Protein AF-I0Z255-F1 (afdb_monomer)

Radius of gyration: 44.89 Å; Cα contacts (8 Å, |Δi|>4): 424; chains: 1; bounding box: 112×58×119 Å

Nearest PDB structures (foldseek):
  3eb5-assembly1_A-2  TM=9.356E-01  e=4.206E-04  Homo sapiens
  6hpr-assembly1_A  TM=9.446E-01  e=7.726E-04  Homo sapiens
  2yho-assembly3_E  TM=9.542E-01  e=1.019E-03  Homo sapiens
  2yho-assembly1_A  TM=9.318E-01  e=1.138E-03  Homo sapiens
  4ic2-assembly1_B  TM=9.164E-01  e=3.437E-03  Homo sapiens

Sequence (300 aa):
MLGQVKEEQQFLRQINSGEWVRDQHVVRQTWRESPWCLEDASHARLPVVQSRLARRLHLELAGVIHPHSHAEDFPGDLFTPAEKSVSQRAIDHLMGWRVLGQRHKEHILPVGATITAIGELAASSADGAACKGAIPLGSGGSVLVLQAPKDGGPFILSYEKLPEIVASL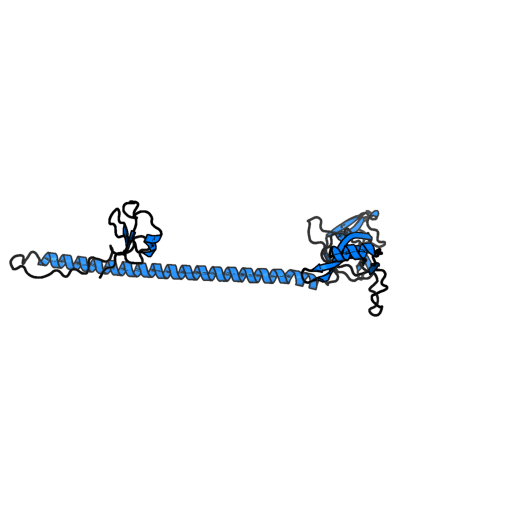NRVSHVCKWVANCFIGAGAILVTVKAVQGACRFLHRRKLRKRLDAEARRRRIMQQQNGAHANGHAAARAGVEVNGEERIREHDLCSVCIDREADTVFQACGHMCVCEHCAINLVRCPLCRARSRTIRVFRI

InterPro domains:
  IPR001841 Zinc finger, RING-type [PS50089] (254-289)
  IPR013083 Zinc finger, RING/FYVE/PHD-type [G3DSA:3.30.40.10] (234-299)
  IPR022170 E3 Ubiquitin ligase MUL1-like [PF12483] (12-124)
  IPR044231 E3 ubiquitin-protein ligase SP1-like [PTHR47568] (6-292)

Structure (mmCIF, N/CA/C/O backbone):
data_AF-I0Z255-F1
#
_entry.id   AF-I0Z255-F1
#
loop_
_atom_site.group_PDB
_atom_site.id
_atom_site.type_symbol
_atom_site.label_atom_id
_atom_site.label_alt_id
_atom_site.label_comp_id
_atom_site.label_asym_id
_atom_site.label_entity_id
_atom_site.label_seq_id
_atom_site.pdbx_PDB_ins_code
_atom_site.Cartn_x
_atom_site.Cartn_y
_atom_site.Cartn_z
_atom_site.occupancy
_atom_site.B_iso_or_equiv
_atom_site.auth_seq_id
_atom_site.auth_comp_id
_atom_site.auth_asym_id
_atom_site.auth_atom_id
_atom_site.pdbx_PDB_model_num
ATOM 1 N N . MET A 1 1 ? 21.539 2.762 -15.288 1.00 71.50 1 MET A N 1
ATOM 2 C CA . MET A 1 1 ? 20.214 2.841 -15.933 1.00 71.50 1 MET A CA 1
ATOM 3 C C . MET A 1 1 ? 19.388 1.659 -15.460 1.00 71.50 1 MET A C 1
ATOM 5 O O . MET A 1 1 ? 19.815 0.518 -15.610 1.00 71.50 1 MET A O 1
ATOM 9 N N . LEU A 1 2 ? 18.243 1.931 -14.840 1.00 83.56 2 LEU A N 1
ATOM 10 C CA . LEU A 1 2 ? 17.311 0.891 -14.425 1.00 83.56 2 LEU A CA 1
ATOM 11 C C . LEU A 1 2 ? 16.291 0.674 -15.540 1.00 83.56 2 LEU A C 1
ATOM 13 O O . LEU A 1 2 ? 15.630 1.622 -15.955 1.00 83.56 2 LEU A O 1
ATOM 17 N N . GLY A 1 3 ? 16.195 -0.560 -16.021 1.00 85.75 3 GLY A N 1
ATOM 18 C CA . GLY A 1 3 ? 15.274 -0.957 -17.072 1.00 85.75 3 GLY A CA 1
ATOM 19 C C . GLY A 1 3 ? 14.552 -2.258 -16.737 1.00 85.75 3 GLY A C 1
ATOM 20 O O . GLY A 1 3 ? 15.097 -3.163 -16.100 1.00 85.75 3 GLY A O 1
ATOM 21 N N . GLN A 1 4 ? 13.315 -2.352 -17.195 1.00 88.06 4 GLN A N 1
ATOM 22 C CA . GLN A 1 4 ? 12.453 -3.512 -17.100 1.00 88.06 4 GLN A CA 1
ATOM 23 C C . GLN A 1 4 ? 11.943 -3.848 -18.493 1.00 88.06 4 GLN A C 1
ATOM 25 O O . GLN A 1 4 ? 11.224 -3.073 -19.117 1.00 88.06 4 GLN A O 1
ATOM 30 N N . VAL A 1 5 ? 12.267 -5.048 -18.948 1.00 86.56 5 VAL A N 1
ATOM 31 C CA . VAL A 1 5 ? 11.785 -5.585 -20.214 1.00 86.56 5 VAL A CA 1
ATOM 32 C C . VAL A 1 5 ? 10.668 -6.579 -19.929 1.00 86.56 5 VAL A C 1
ATOM 34 O O . VAL A 1 5 ? 10.832 -7.503 -19.123 1.00 86.56 5 VAL A O 1
ATOM 37 N N . LYS A 1 6 ? 9.528 -6.392 -20.588 1.00 89.44 6 LYS A N 1
ATOM 38 C CA . LYS A 1 6 ? 8.329 -7.211 -20.442 1.00 89.44 6 LYS A CA 1
ATOM 39 C C . LYS A 1 6 ? 7.884 -7.717 -21.811 1.00 89.44 6 LYS A C 1
ATOM 41 O O . LYS A 1 6 ? 7.561 -6.926 -22.690 1.00 89.44 6 LYS A O 1
ATOM 46 N N . GLU A 1 7 ? 7.854 -9.031 -21.979 1.00 89.00 7 GLU A N 1
ATOM 47 C CA . GLU A 1 7 ? 7.322 -9.696 -23.169 1.00 89.00 7 GLU A CA 1
ATOM 48 C C . GLU A 1 7 ? 5.940 -10.264 -22.826 1.00 89.00 7 GLU A C 1
ATOM 50 O O . GLU A 1 7 ? 5.781 -11.105 -21.933 1.00 89.00 7 GLU A O 1
ATOM 55 N N . GLU A 1 8 ? 4.921 -9.776 -23.522 1.00 91.81 8 GLU A N 1
ATOM 56 C CA . GLU A 1 8 ? 3.518 -10.121 -23.325 1.00 91.81 8 GLU A CA 1
ATOM 57 C C . GLU A 1 8 ? 2.994 -10.834 -24.571 1.00 91.81 8 GLU A C 1
ATOM 59 O O . GLU A 1 8 ? 3.093 -10.327 -25.683 1.00 91.81 8 GLU A O 1
ATOM 64 N N . GLN A 1 9 ? 2.392 -12.005 -24.408 1.00 91.25 9 GLN A N 1
ATOM 65 C CA . GLN A 1 9 ? 1.667 -12.656 -25.489 1.00 91.25 9 GLN A CA 1
ATOM 66 C C . GLN A 1 9 ? 0.233 -12.146 -25.494 1.00 91.25 9 GLN A C 1
ATOM 68 O O . GLN A 1 9 ? -0.482 -12.260 -24.497 1.00 91.25 9 GLN A O 1
ATOM 73 N N . GLN A 1 10 ? -0.188 -11.594 -26.629 1.00 92.00 10 GLN A N 1
ATOM 74 C CA . GLN A 1 10 ? -1.552 -11.121 -26.824 1.00 92.00 10 GLN A CA 1
ATOM 75 C C . GLN A 1 10 ? -2.365 -12.177 -27.560 1.00 92.00 10 GLN A C 1
ATOM 77 O O . GLN A 1 10 ? -1.914 -12.751 -28.557 1.00 92.00 10 GLN A O 1
ATOM 82 N N . PHE A 1 11 ? -3.580 -12.426 -27.090 1.00 91.75 11 PHE A N 1
ATOM 83 C CA . PHE A 1 11 ? -4.497 -13.373 -27.708 1.00 91.75 11 PHE A CA 1
ATOM 84 C C . PHE A 1 11 ? -5.939 -12.870 -27.623 1.00 91.75 11 PHE A C 1
ATOM 86 O O . PHE A 1 11 ? -6.276 -12.004 -26.822 1.00 91.75 11 PHE A O 1
ATOM 93 N N . LEU A 1 12 ? -6.796 -13.381 -28.497 1.00 91.88 12 LEU A N 1
ATOM 94 C CA . LEU A 1 12 ? -8.238 -13.239 -28.379 1.00 91.88 12 LEU A CA 1
ATOM 95 C C . LEU A 1 12 ? -8.790 -14.500 -27.735 1.00 91.88 12 LEU A C 1
ATOM 97 O O . LEU A 1 12 ? -8.394 -15.606 -28.103 1.00 91.88 12 LEU A O 1
ATOM 101 N N . ARG A 1 13 ? -9.723 -14.325 -26.814 1.00 92.69 13 ARG A N 1
ATOM 102 C CA . ARG A 1 13 ? -10.482 -15.399 -26.191 1.00 92.69 13 ARG A CA 1
ATOM 103 C C . ARG A 1 13 ? -11.954 -15.181 -26.486 1.00 92.69 13 ARG A C 1
ATOM 105 O O . ARG A 1 13 ? -12.459 -14.074 -26.306 1.00 92.69 13 ARG A O 1
ATOM 112 N N . GLN A 1 14 ? -12.642 -16.233 -26.896 1.00 91.00 14 GLN A N 1
ATOM 113 C CA . GLN A 1 14 ? -14.084 -16.194 -27.040 1.00 91.00 14 GLN A CA 1
ATOM 114 C C . GLN A 1 14 ? -14.743 -16.380 -25.669 1.00 91.00 14 GLN A C 1
ATOM 116 O O . GLN A 1 14 ? -14.452 -17.337 -24.946 1.00 91.00 14 GLN A O 1
ATOM 121 N N . ILE A 1 15 ? -15.594 -15.435 -25.279 1.00 90.88 15 ILE A N 1
ATOM 122 C CA . ILE A 1 15 ? -16.413 -15.556 -24.070 1.00 90.88 15 ILE A CA 1
ATOM 123 C C . ILE A 1 15 ? -17.703 -16.323 -24.383 1.00 90.88 15 ILE A C 1
ATOM 125 O O . ILE A 1 15 ? -18.065 -16.500 -25.542 1.00 90.88 15 ILE A O 1
ATOM 129 N N . ASN A 1 16 ? -18.418 -16.781 -23.351 1.00 86.69 16 ASN A N 1
ATOM 130 C CA . ASN A 1 16 ? -19.619 -17.616 -23.510 1.00 86.69 16 ASN A CA 1
ATOM 131 C C . ASN A 1 16 ? -20.731 -16.961 -24.357 1.00 86.69 16 ASN A C 1
ATOM 133 O O . ASN A 1 16 ? -21.588 -17.666 -24.878 1.00 86.69 16 ASN A O 1
ATOM 137 N N . SER A 1 17 ? -20.723 -15.630 -24.505 1.00 86.88 17 SER A N 1
ATOM 138 C CA . SER A 1 17 ? -21.631 -14.886 -25.390 1.00 86.88 17 SER A CA 1
ATOM 139 C C . SER A 1 17 ? -21.254 -14.963 -26.878 1.00 86.88 17 SER A C 1
ATOM 141 O O . SER A 1 17 ? -21.966 -14.414 -27.712 1.00 86.88 17 SER A O 1
ATOM 143 N N . GLY A 1 18 ? -20.139 -15.612 -27.225 1.00 83.50 18 GLY A N 1
ATOM 144 C CA . GLY A 1 18 ? -19.609 -15.699 -28.586 1.00 83.50 18 GLY A CA 1
ATOM 145 C C . GLY A 1 18 ? -18.734 -14.512 -29.005 1.00 83.50 18 GLY A C 1
ATOM 146 O O . GLY A 1 18 ? -18.126 -14.568 -30.075 1.00 83.50 18 GLY A O 1
ATOM 147 N N . GLU A 1 19 ? -18.629 -13.470 -28.177 1.00 91.12 19 GLU A N 1
ATOM 148 C CA . GLU A 1 19 ? -17.787 -12.297 -28.424 1.00 91.12 19 GLU A CA 1
ATOM 149 C C . GLU A 1 19 ? -16.296 -12.618 -28.227 1.00 91.12 19 GLU A C 1
ATOM 151 O O . GLU A 1 19 ? -15.919 -13.407 -27.358 1.00 91.12 19 GLU A O 1
ATOM 156 N N . TRP A 1 20 ? -15.434 -11.997 -29.034 1.00 89.25 20 TRP A N 1
ATOM 157 C CA . TRP A 1 20 ? -13.983 -12.141 -28.933 1.00 89.25 20 TRP A CA 1
ATOM 158 C C . TRP A 1 20 ? -13.394 -11.004 -28.103 1.00 89.25 20 TRP A C 1
ATOM 160 O O . TRP A 1 20 ? -13.366 -9.856 -28.540 1.00 89.25 20 TRP A O 1
ATOM 170 N N . VAL A 1 21 ? -12.864 -11.337 -26.931 1.00 93.00 21 VAL A N 1
ATOM 171 C CA . VAL A 1 21 ? -12.236 -10.377 -26.021 1.00 93.00 21 VAL A CA 1
ATOM 172 C C . VAL A 1 21 ? -10.721 -10.478 -26.144 1.00 93.00 21 VAL A C 1
ATOM 174 O O . VAL A 1 21 ? -10.159 -11.574 -26.184 1.00 93.00 21 VAL A O 1
ATOM 177 N N . ARG A 1 22 ? -10.044 -9.327 -26.217 1.00 91.12 22 ARG A N 1
ATOM 178 C CA . ARG A 1 22 ? -8.580 -9.270 -26.191 1.00 91.12 22 ARG A CA 1
ATOM 179 C C . ARG A 1 22 ? -8.084 -9.482 -24.771 1.00 91.12 22 ARG A C 1
ATOM 181 O O . ARG A 1 22 ? -8.501 -8.784 -23.855 1.00 91.12 22 ARG A O 1
ATOM 188 N N . ASP A 1 23 ? -7.148 -10.403 -24.635 1.00 89.75 23 ASP A N 1
ATOM 189 C CA . ASP A 1 23 ? -6.503 -10.740 -23.380 1.00 89.75 23 ASP A CA 1
ATOM 190 C C . ASP A 1 23 ? -4.981 -10.810 -23.585 1.00 89.75 23 ASP A C 1
ATOM 192 O O . ASP A 1 23 ? -4.470 -10.840 -24.715 1.00 89.75 23 ASP A O 1
ATOM 196 N N . GLN A 1 24 ? -4.238 -10.747 -22.487 1.00 90.50 24 GLN A N 1
ATOM 197 C CA . GLN A 1 24 ? -2.784 -10.692 -22.503 1.00 90.50 24 GLN A CA 1
ATOM 198 C C . GLN A 1 24 ? -2.194 -11.473 -21.337 1.00 90.50 24 GLN A C 1
ATOM 200 O O . GLN A 1 24 ? -2.654 -11.388 -20.201 1.00 90.50 24 GLN A O 1
ATOM 205 N N . HIS A 1 25 ? -1.118 -12.195 -21.619 1.00 91.00 25 HIS A N 1
ATOM 206 C CA . HIS A 1 25 ? -0.381 -12.950 -20.619 1.00 91.00 25 HIS A CA 1
ATOM 207 C C . HIS A 1 25 ? 1.098 -12.574 -20.663 1.00 91.00 25 HIS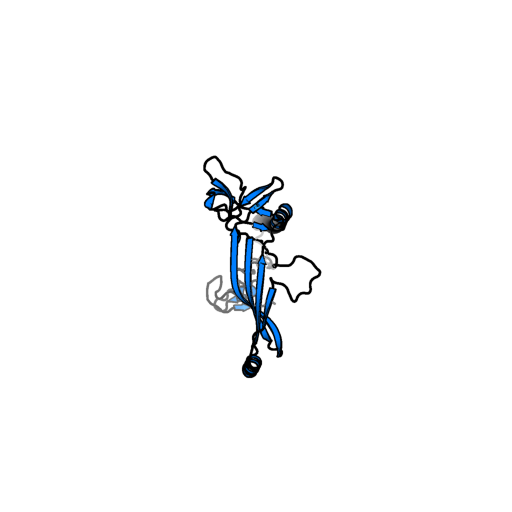 A C 1
ATOM 209 O O . HIS A 1 25 ? 1.704 -12.518 -21.732 1.00 91.00 25 HIS A O 1
ATOM 215 N N . VAL A 1 26 ? 1.695 -12.325 -19.497 1.00 89.31 26 VAL A N 1
ATOM 216 C CA . VAL A 1 26 ? 3.124 -12.006 -19.394 1.00 89.31 26 VAL A CA 1
ATOM 217 C C . VAL A 1 26 ? 3.917 -13.295 -19.568 1.00 89.31 26 VAL A C 1
ATOM 219 O O . VAL A 1 26 ? 3.875 -14.170 -18.709 1.00 89.31 26 VAL A O 1
ATOM 222 N N . VAL A 1 27 ? 4.626 -13.426 -20.687 1.00 89.06 27 VAL A N 1
ATOM 223 C CA . VAL A 1 27 ? 5.438 -14.616 -20.987 1.00 89.06 27 VAL A CA 1
ATOM 224 C C . VAL A 1 27 ? 6.786 -14.522 -20.296 1.00 89.06 27 VAL A C 1
ATOM 226 O O . VAL A 1 27 ? 7.268 -15.497 -19.723 1.00 89.06 27 VAL A O 1
ATOM 229 N N . ARG A 1 28 ? 7.393 -13.335 -20.330 1.00 89.12 28 ARG A N 1
ATOM 230 C CA . ARG A 1 28 ? 8.720 -13.111 -19.772 1.00 89.12 28 ARG A CA 1
ATOM 231 C C . ARG A 1 28 ? 8.822 -11.716 -19.188 1.00 89.12 28 ARG A C 1
ATOM 233 O O . ARG A 1 28 ? 8.363 -10.737 -19.770 1.00 89.12 28 ARG A O 1
ATOM 240 N N . GLN A 1 29 ? 9.478 -11.625 -18.042 1.00 88.88 29 GLN A N 1
ATOM 241 C CA . GLN A 1 29 ? 9.824 -10.357 -17.426 1.00 88.88 29 GLN A CA 1
ATOM 242 C C . GLN A 1 29 ? 11.282 -10.414 -16.989 1.00 88.88 29 GLN A C 1
ATOM 244 O O . GLN A 1 29 ? 11.682 -11.315 -16.253 1.00 88.88 29 GLN A O 1
ATOM 249 N N . THR A 1 30 ? 12.084 -9.465 -17.460 1.00 87.75 30 THR A N 1
ATOM 250 C CA . THR A 1 30 ? 13.503 -9.365 -17.112 1.00 87.75 30 THR A CA 1
ATOM 251 C C . THR A 1 30 ? 13.844 -7.957 -16.661 1.00 87.75 30 THR A C 1
ATOM 253 O O . THR A 1 30 ? 13.237 -6.980 -17.092 1.00 87.75 30 THR A O 1
ATOM 256 N N . TRP A 1 31 ? 14.819 -7.866 -15.766 1.00 86.12 31 TRP A N 1
ATOM 257 C CA . TRP A 1 31 ? 15.309 -6.606 -15.229 1.00 86.12 31 TRP A CA 1
ATOM 258 C C . TRP A 1 31 ? 16.757 -6.422 -15.648 1.00 86.12 31 TRP A C 1
ATOM 260 O O . TRP A 1 31 ? 17.552 -7.361 -15.577 1.00 86.12 31 TRP A O 1
ATOM 270 N N . ARG A 1 32 ? 17.094 -5.208 -16.072 1.00 85.69 32 ARG A N 1
ATOM 271 C CA . ARG A 1 32 ? 18.465 -4.788 -16.339 1.00 85.69 32 ARG A CA 1
ATOM 272 C C . ARG A 1 32 ? 18.766 -3.608 -15.436 1.00 85.69 32 ARG A C 1
ATOM 274 O O . ARG A 1 32 ? 18.160 -2.549 -15.554 1.00 85.69 32 ARG A O 1
ATOM 281 N N . GLU A 1 33 ? 19.697 -3.807 -14.521 1.00 84.06 33 GLU A N 1
ATOM 282 C CA . GLU A 1 33 ? 20.196 -2.749 -13.655 1.00 84.06 33 GLU A CA 1
ATOM 283 C C . GLU A 1 33 ? 21.642 -2.484 -14.059 1.00 84.06 33 GLU A C 1
ATOM 285 O O . GLU A 1 33 ? 22.529 -3.289 -13.785 1.00 84.06 33 GLU A O 1
ATOM 290 N N . SER A 1 34 ? 21.872 -1.381 -14.768 1.00 84.56 34 SER A N 1
ATOM 291 C CA . SER A 1 34 ? 23.219 -0.841 -14.928 1.00 84.56 34 SER A CA 1
ATOM 292 C C . SER A 1 34 ? 23.458 0.246 -13.886 1.00 84.56 34 SER A C 1
ATOM 294 O O . SER A 1 34 ? 22.496 0.918 -13.495 1.00 84.56 34 SER A O 1
ATOM 296 N N . PRO A 1 35 ? 24.707 0.462 -13.447 1.00 86.88 35 PRO A N 1
ATOM 297 C CA . PRO A 1 35 ? 25.013 1.470 -12.443 1.00 86.88 35 PRO A CA 1
ATOM 298 C C . PRO A 1 35 ? 24.459 2.851 -12.801 1.00 86.88 35 PRO A C 1
ATOM 300 O O . PRO A 1 35 ? 24.436 3.252 -13.969 1.00 86.88 35 PRO A O 1
ATOM 303 N N . TRP A 1 36 ? 23.952 3.558 -11.798 1.00 88.50 36 TRP A N 1
ATOM 304 C CA . TRP A 1 36 ? 23.429 4.912 -11.930 1.00 88.50 36 TRP A CA 1
ATOM 305 C C . TRP A 1 36 ? 23.492 5.643 -10.590 1.00 88.50 36 TRP A C 1
ATOM 307 O O . TRP A 1 36 ? 23.657 5.029 -9.535 1.00 88.50 36 TRP A O 1
ATOM 317 N N . CYS A 1 37 ? 23.381 6.965 -10.659 1.00 90.44 37 CYS A N 1
ATOM 318 C CA . CYS A 1 37 ? 23.497 7.848 -9.514 1.00 90.44 37 CYS A CA 1
ATOM 319 C C . CYS A 1 37 ? 22.401 8.897 -9.516 1.00 90.44 37 CYS A C 1
ATOM 321 O O . CYS A 1 37 ? 21.962 9.343 -10.575 1.00 90.44 37 CYS A O 1
ATOM 323 N N . LEU A 1 38 ? 22.019 9.308 -8.314 1.00 91.25 38 LEU A N 1
ATOM 324 C CA . LEU A 1 38 ? 21.310 10.554 -8.085 1.00 91.25 38 LEU A CA 1
ATOM 325 C C . LEU A 1 38 ? 22.332 11.681 -8.057 1.00 91.25 38 LEU A C 1
ATOM 327 O O . LEU A 1 38 ? 23.405 11.522 -7.479 1.00 91.25 38 LEU A O 1
ATOM 331 N N . GLU A 1 39 ? 21.998 12.795 -8.686 1.00 91.38 39 GLU A N 1
ATOM 332 C CA . GLU A 1 39 ? 22.791 14.016 -8.637 1.00 91.38 39 GLU A CA 1
ATOM 333 C C . GLU A 1 39 ? 21.934 15.097 -7.982 1.00 91.38 39 GLU A C 1
ATOM 335 O O . GLU A 1 39 ? 20.768 15.270 -8.347 1.00 91.38 39 GLU A O 1
ATOM 340 N N . ASP A 1 40 ? 22.481 15.768 -6.973 1.00 87.56 40 ASP A N 1
ATOM 341 C CA . ASP A 1 40 ? 21.816 16.899 -6.333 1.00 87.56 40 ASP A CA 1
ATOM 342 C C . ASP A 1 40 ? 22.224 18.238 -6.976 1.00 87.56 40 ASP A C 1
ATOM 344 O O . ASP A 1 40 ? 23.047 18.299 -7.890 1.00 87.56 40 ASP A O 1
ATOM 348 N N . ALA A 1 41 ? 21.660 19.343 -6.483 1.00 86.31 41 ALA A N 1
ATOM 349 C CA . ALA A 1 41 ? 21.986 20.684 -6.976 1.00 86.31 41 ALA A CA 1
ATOM 350 C C . ALA A 1 41 ? 23.447 21.109 -6.712 1.00 86.31 41 ALA A C 1
ATOM 352 O O . ALA A 1 41 ? 23.906 22.086 -7.299 1.00 86.31 41 ALA A O 1
ATOM 353 N N . SER A 1 42 ? 24.174 20.404 -5.838 1.00 86.56 42 SER A N 1
ATOM 354 C CA . SER A 1 42 ? 25.598 20.634 -5.564 1.00 86.56 42 SER A CA 1
ATOM 355 C C . SER A 1 42 ? 26.524 19.814 -6.470 1.00 86.56 42 SER A C 1
ATOM 357 O O . SER A 1 42 ? 27.741 19.852 -6.292 1.00 86.56 42 SER A O 1
ATOM 359 N N . HIS A 1 43 ? 25.960 19.090 -7.448 1.00 85.38 43 HIS A N 1
ATOM 360 C CA . HIS A 1 43 ? 26.643 18.102 -8.288 1.00 85.38 43 HIS A CA 1
ATOM 361 C C . HIS A 1 43 ? 27.219 16.911 -7.508 1.00 85.38 43 HIS A C 1
ATOM 363 O O . HIS A 1 43 ? 28.034 16.147 -8.037 1.00 85.38 43 HIS A O 1
ATOM 369 N N . ALA A 1 44 ? 26.791 16.709 -6.259 1.00 86.38 44 ALA A N 1
ATOM 370 C CA . ALA A 1 44 ? 27.169 15.536 -5.495 1.00 86.38 44 ALA A CA 1
ATOM 371 C C . ALA A 1 44 ? 26.431 14.319 -6.055 1.00 86.38 44 ALA A C 1
ATOM 373 O O . ALA A 1 44 ? 25.212 14.334 -6.241 1.00 86.38 44 ALA A O 1
ATOM 374 N N . ARG A 1 45 ? 27.183 13.249 -6.333 1.00 89.56 45 ARG A N 1
ATOM 375 C CA . ARG A 1 45 ? 26.635 12.017 -6.903 1.00 89.56 45 ARG A CA 1
ATOM 376 C C . ARG A 1 45 ? 26.508 10.936 -5.848 1.00 89.56 45 ARG A C 1
ATOM 378 O O . ARG A 1 45 ? 27.492 10.552 -5.217 1.00 89.56 45 ARG A O 1
ATOM 385 N N . LEU A 1 46 ? 25.299 10.411 -5.710 1.00 91.12 46 LEU A N 1
ATOM 386 C CA . LEU A 1 46 ? 24.967 9.326 -4.801 1.00 91.12 46 LEU A CA 1
ATOM 387 C C . LEU A 1 46 ? 24.563 8.084 -5.611 1.00 91.12 46 LEU A C 1
ATOM 389 O O . LEU A 1 46 ? 23.457 8.046 -6.160 1.00 91.12 46 LEU A O 1
ATOM 393 N N . PRO A 1 47 ? 25.443 7.073 -5.722 1.00 91.19 47 PRO A N 1
ATOM 394 C CA . PRO A 1 47 ? 25.108 5.792 -6.328 1.00 91.19 47 PRO A CA 1
ATOM 395 C C . PRO A 1 47 ? 23.954 5.117 -5.611 1.00 91.19 47 PRO A C 1
ATOM 397 O O . PRO A 1 47 ? 23.930 5.051 -4.382 1.00 91.19 47 PRO A O 1
ATOM 400 N N . VAL A 1 48 ? 23.021 4.589 -6.397 1.00 90.62 48 VAL A N 1
ATOM 401 C CA . VAL A 1 48 ? 21.893 3.808 -5.895 1.00 90.62 48 VAL A CA 1
ATOM 402 C C . VAL A 1 48 ? 22.121 2.351 -6.262 1.00 90.62 48 VAL A C 1
ATOM 404 O O . VAL A 1 48 ? 22.348 2.017 -7.425 1.00 90.62 48 VAL A O 1
ATOM 407 N N . VAL A 1 49 ? 22.085 1.483 -5.257 1.00 89.06 49 VAL A N 1
ATOM 408 C CA . VAL A 1 49 ? 22.349 0.049 -5.397 1.00 89.06 49 VAL A CA 1
ATOM 409 C C . VAL A 1 49 ? 21.089 -0.723 -5.021 1.00 89.06 49 VAL A C 1
ATOM 411 O O . VAL A 1 49 ? 20.315 -0.293 -4.167 1.00 89.06 49 VAL A O 1
ATOM 414 N N . GLN A 1 50 ? 20.880 -1.882 -5.653 1.00 85.56 50 GLN A N 1
ATOM 415 C CA . GLN A 1 50 ? 19.703 -2.733 -5.429 1.00 85.56 50 GLN A CA 1
ATOM 416 C C . GLN A 1 50 ? 18.383 -2.004 -5.719 1.00 85.56 50 GLN A C 1
ATOM 418 O O . GLN A 1 50 ? 17.366 -2.241 -5.066 1.00 85.56 50 GLN A O 1
ATOM 423 N N . SER A 1 51 ? 18.379 -1.157 -6.745 1.00 86.31 51 SER A N 1
ATOM 424 C CA . SER A 1 51 ? 17.248 -0.317 -7.157 1.00 86.31 51 SER A CA 1
ATOM 425 C C . SER A 1 51 ? 15.982 -1.136 -7.415 1.00 86.31 51 SER A C 1
ATOM 427 O O . SER A 1 51 ? 14.875 -0.672 -7.163 1.00 86.31 51 SER A O 1
ATOM 429 N N . ARG A 1 52 ? 16.140 -2.397 -7.840 1.00 84.38 52 ARG A N 1
ATOM 430 C CA . ARG A 1 52 ? 15.045 -3.369 -8.012 1.00 84.38 52 ARG A CA 1
ATOM 431 C C . ARG A 1 52 ? 14.218 -3.639 -6.749 1.00 84.38 52 ARG A C 1
ATOM 433 O O . ARG A 1 52 ? 13.090 -4.105 -6.853 1.00 84.38 52 ARG A O 1
ATOM 440 N N . LEU A 1 53 ? 14.794 -3.433 -5.563 1.00 85.06 53 LEU A N 1
ATOM 441 C CA . LEU A 1 53 ? 14.114 -3.657 -4.284 1.00 85.06 53 LEU A CA 1
ATOM 442 C C . LEU A 1 53 ? 13.230 -2.468 -3.894 1.00 85.06 53 LEU A C 1
ATOM 444 O O . LEU A 1 53 ? 12.475 -2.557 -2.923 1.00 85.06 53 LEU A O 1
ATOM 448 N N . ALA A 1 54 ? 13.331 -1.355 -4.624 1.00 85.62 54 ALA A N 1
ATOM 449 C CA . ALA A 1 54 ? 12.569 -0.161 -4.338 1.00 85.62 54 ALA A CA 1
ATOM 450 C C . ALA A 1 54 ? 11.079 -0.393 -4.578 1.00 85.62 54 ALA A C 1
ATOM 452 O O . ALA A 1 54 ? 10.642 -0.924 -5.599 1.00 85.62 54 ALA A O 1
ATOM 453 N N . ARG A 1 55 ? 10.276 0.065 -3.627 1.00 77.31 55 ARG A N 1
ATOM 454 C CA . ARG A 1 55 ? 8.823 0.110 -3.724 1.00 77.31 55 ARG A CA 1
ATOM 455 C C . ARG A 1 55 ? 8.417 1.417 -4.411 1.00 77.31 55 ARG A C 1
ATOM 457 O O . ARG A 1 55 ? 9.026 2.453 -4.161 1.00 77.31 55 ARG A O 1
ATOM 464 N N . ARG A 1 56 ? 7.342 1.360 -5.209 1.00 75.56 56 ARG A N 1
ATOM 465 C CA . ARG A 1 56 ? 6.696 2.493 -5.915 1.00 75.56 56 ARG A CA 1
ATOM 466 C C . ARG A 1 56 ? 7.443 3.107 -7.104 1.00 75.56 56 ARG A C 1
ATOM 468 O O . ARG A 1 56 ? 6.976 4.115 -7.630 1.00 75.56 56 ARG A O 1
ATOM 475 N N . LEU A 1 57 ? 8.519 2.489 -7.587 1.00 78.56 57 LEU A N 1
ATOM 476 C CA . LEU A 1 57 ? 9.140 2.971 -8.815 1.00 78.56 57 LEU A CA 1
ATOM 477 C C . LEU A 1 57 ? 8.382 2.447 -10.033 1.00 78.56 57 LEU A C 1
ATOM 479 O O . LEU A 1 57 ? 8.492 1.274 -10.389 1.00 78.56 57 LEU A O 1
ATOM 483 N N . HIS A 1 58 ? 7.614 3.326 -10.666 1.00 77.50 58 HIS A N 1
ATOM 484 C CA . HIS A 1 58 ? 6.997 3.064 -11.960 1.00 77.50 58 HIS A CA 1
ATOM 485 C C . HIS A 1 58 ? 7.938 3.551 -13.055 1.00 77.50 58 HIS A C 1
ATOM 487 O O . HIS A 1 58 ? 8.083 4.749 -13.243 1.00 77.50 58 HIS A O 1
ATOM 493 N N . LEU A 1 59 ? 8.608 2.626 -13.742 1.00 79.94 59 LEU A N 1
ATOM 494 C CA . LEU A 1 59 ? 9.479 2.967 -14.864 1.00 79.94 59 LEU A CA 1
ATOM 495 C C . LEU A 1 59 ? 8.640 3.461 -16.048 1.00 79.94 59 LEU A C 1
ATOM 497 O O . LEU A 1 59 ? 7.574 2.909 -16.328 1.00 79.94 59 LEU A O 1
ATOM 501 N N . GLU A 1 60 ? 9.127 4.483 -16.742 1.00 76.44 60 GLU A N 1
ATOM 502 C CA . GLU A 1 60 ? 8.473 5.029 -17.931 1.00 76.44 60 GLU A CA 1
ATOM 503 C C . GLU A 1 60 ? 8.772 4.158 -19.149 1.00 76.44 60 GLU A C 1
ATOM 505 O O . GLU A 1 60 ? 9.817 3.524 -19.221 1.00 76.44 60 GLU A O 1
ATOM 510 N N . LEU A 1 61 ? 7.873 4.108 -20.127 1.00 74.12 61 LEU A N 1
ATOM 511 C CA . LEU A 1 61 ? 8.121 3.369 -21.364 1.00 74.12 61 LEU A CA 1
ATOM 512 C C . LEU A 1 61 ? 9.258 4.043 -22.161 1.00 74.12 61 LEU A C 1
ATOM 514 O O . LEU A 1 61 ? 9.263 5.262 -22.344 1.00 74.12 61 LEU A O 1
ATOM 518 N N . ALA A 1 62 ? 10.230 3.264 -22.634 1.00 70.88 62 ALA A N 1
ATOM 519 C CA . ALA A 1 62 ? 11.377 3.780 -23.372 1.00 70.88 62 ALA A CA 1
ATOM 520 C C . ALA A 1 62 ? 10.932 4.493 -24.661 1.00 70.88 62 ALA A C 1
ATOM 522 O O . ALA A 1 62 ? 10.199 3.935 -25.474 1.00 70.88 62 ALA A O 1
ATOM 523 N N . GLY A 1 63 ? 11.395 5.733 -24.859 1.00 60.31 63 GLY A N 1
ATOM 524 C CA . GLY A 1 63 ? 11.111 6.514 -26.069 1.00 60.31 63 GLY A CA 1
ATOM 525 C C . GLY A 1 63 ? 9.901 7.454 -26.000 1.00 60.31 63 GLY A C 1
ATOM 526 O O . GLY A 1 63 ? 9.605 8.095 -27.004 1.00 60.31 63 GLY A O 1
ATOM 527 N N . VAL A 1 64 ? 9.239 7.616 -24.845 1.00 55.06 64 VAL A N 1
ATOM 528 C CA . VAL A 1 64 ? 8.222 8.670 -24.626 1.00 55.06 64 VAL A CA 1
ATOM 529 C C . VAL A 1 64 ? 8.914 10.021 -24.394 1.00 55.06 64 VAL A C 1
ATOM 531 O O . VAL A 1 64 ? 8.840 10.631 -23.334 1.00 55.06 64 VAL A O 1
ATOM 534 N N . ILE A 1 65 ? 9.650 10.489 -25.396 1.00 50.94 65 ILE A N 1
ATOM 535 C CA . ILE A 1 65 ? 10.153 11.858 -25.465 1.00 50.94 65 ILE A CA 1
ATOM 536 C C . ILE A 1 65 ? 9.467 12.435 -26.702 1.00 50.94 65 ILE A C 1
ATOM 538 O O . ILE A 1 65 ? 9.793 12.036 -27.810 1.00 50.94 65 ILE A O 1
ATOM 542 N N . HIS A 1 66 ? 8.491 13.322 -26.485 1.00 42.09 66 HIS A N 1
ATOM 543 C CA . HIS A 1 66 ? 7.660 14.069 -27.451 1.00 42.09 66 HIS A CA 1
ATOM 544 C C . HIS A 1 66 ? 6.183 13.621 -27.586 1.00 42.09 66 HIS A C 1
ATOM 546 O O . HIS A 1 66 ? 5.894 12.531 -28.068 1.00 42.09 66 HIS A O 1
ATOM 552 N N . PRO A 1 67 ? 5.214 14.501 -27.248 1.00 43.84 67 PRO A N 1
ATOM 553 C CA . PRO A 1 67 ? 3.773 14.221 -27.310 1.00 43.84 67 PRO A CA 1
ATOM 554 C C . PRO A 1 67 ? 3.145 14.278 -28.725 1.00 43.84 67 PRO A C 1
ATOM 556 O O . PRO A 1 67 ? 1.929 14.416 -28.839 1.00 43.84 67 PRO A O 1
ATOM 559 N N . HIS A 1 68 ? 3.932 14.183 -29.808 1.00 45.16 68 HIS A N 1
ATOM 560 C CA . HIS A 1 68 ? 3.436 14.359 -31.188 1.00 45.16 68 HIS A CA 1
ATOM 561 C C . HIS A 1 68 ? 3.851 13.281 -32.208 1.00 45.16 68 HIS A C 1
ATOM 563 O O . HIS A 1 68 ? 3.605 13.464 -33.397 1.00 45.16 68 HIS A O 1
ATOM 569 N N . SER A 1 69 ? 4.426 12.147 -31.800 1.00 44.25 69 SER A N 1
ATOM 570 C CA . SER A 1 69 ? 4.656 11.015 -32.712 1.00 44.25 69 SER A CA 1
ATOM 571 C C . SER A 1 69 ? 3.545 9.963 -32.603 1.00 44.25 69 SER A C 1
ATOM 573 O O . SER A 1 69 ? 3.043 9.655 -31.523 1.00 44.25 69 SER A O 1
ATOM 575 N N . HIS A 1 70 ? 3.117 9.443 -33.753 1.00 47.72 70 HIS A N 1
ATOM 576 C CA . HIS A 1 70 ? 2.064 8.437 -33.872 1.00 47.72 70 HIS A CA 1
ATOM 577 C C . HIS A 1 70 ? 2.473 7.110 -33.209 1.00 47.72 70 HIS A C 1
ATOM 579 O O . HIS A 1 70 ? 3.598 6.657 -33.378 1.00 47.72 70 HIS A O 1
ATOM 585 N N . ALA A 1 71 ? 1.523 6.497 -32.491 1.00 49.00 71 ALA A N 1
ATOM 586 C CA . ALA A 1 71 ? 1.616 5.310 -31.620 1.00 49.00 71 ALA A CA 1
ATOM 587 C C . ALA A 1 71 ? 2.291 4.041 -32.189 1.00 49.00 71 ALA A C 1
ATOM 589 O O . ALA A 1 71 ? 2.466 3.092 -31.428 1.00 49.00 71 ALA A O 1
ATOM 590 N N . GLU A 1 72 ? 2.637 3.977 -33.476 1.00 49.06 72 GLU A N 1
ATOM 591 C CA . GLU A 1 72 ? 2.900 2.697 -34.154 1.00 49.06 72 GLU A CA 1
ATOM 592 C C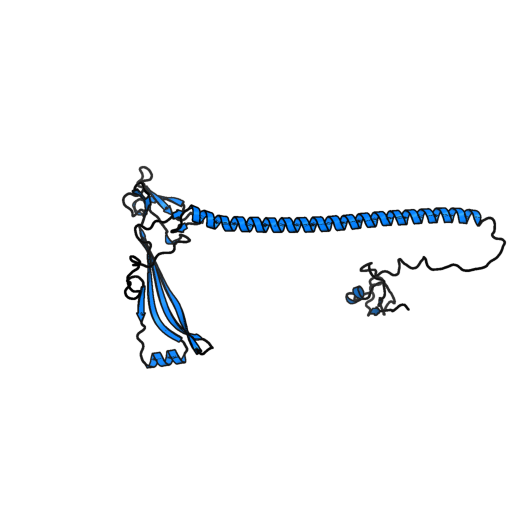 . GLU A 1 72 ? 4.377 2.409 -34.488 1.00 49.06 72 GLU A C 1
ATOM 594 O O . GLU A 1 72 ? 4.686 1.264 -34.792 1.00 49.06 72 GLU A O 1
ATOM 599 N N . ASP A 1 73 ? 5.301 3.366 -34.317 1.00 47.50 73 ASP A N 1
ATOM 600 C CA . ASP A 1 73 ? 6.747 3.189 -34.587 1.00 47.50 73 ASP A CA 1
ATOM 601 C C . ASP A 1 73 ? 7.626 3.590 -33.379 1.00 47.50 73 ASP A C 1
ATOM 603 O O . ASP A 1 73 ? 8.551 4.399 -33.483 1.00 47.50 73 ASP A O 1
ATOM 607 N N . PHE A 1 74 ? 7.329 3.060 -32.186 1.00 57.88 74 PHE A N 1
ATOM 608 C CA . PHE A 1 74 ? 8.090 3.372 -30.968 1.00 57.88 74 PHE A CA 1
ATOM 609 C C . PHE A 1 74 ? 9.069 2.249 -30.580 1.00 57.88 74 PHE A C 1
ATOM 611 O O . PHE A 1 74 ? 8.651 1.105 -30.409 1.00 57.88 74 PHE A O 1
ATOM 618 N N . PRO A 1 75 ? 10.364 2.546 -30.344 1.00 61.91 75 PRO A N 1
ATOM 619 C CA . PRO A 1 75 ? 11.373 1.519 -30.064 1.00 61.91 75 PRO A CA 1
ATOM 620 C C . PRO A 1 75 ? 11.155 0.764 -28.740 1.00 61.91 75 PRO A C 1
ATOM 622 O O . PRO A 1 75 ? 11.655 -0.348 -28.594 1.00 61.91 75 PRO A O 1
ATOM 625 N N . GLY A 1 76 ? 10.410 1.338 -27.787 1.00 66.94 76 GLY A N 1
ATOM 626 C CA . GLY A 1 76 ? 10.119 0.719 -26.490 1.00 66.94 76 GLY A CA 1
ATOM 627 C C . GLY A 1 76 ? 8.831 -0.104 -26.419 1.00 66.94 76 GLY A C 1
ATOM 628 O O . GLY A 1 76 ? 8.577 -0.694 -25.372 1.00 66.94 76 GLY A O 1
ATOM 629 N N . ASP A 1 77 ? 8.011 -0.150 -27.475 1.00 79.88 77 ASP A N 1
ATOM 630 C CA . ASP A 1 77 ? 6.769 -0.937 -27.517 1.00 79.88 77 ASP A CA 1
ATOM 631 C C . ASP A 1 77 ? 6.562 -1.548 -28.902 1.00 79.88 77 ASP A C 1
ATOM 633 O O . ASP A 1 77 ? 5.899 -0.991 -29.774 1.00 79.88 77 ASP A O 1
ATOM 637 N N . LEU A 1 78 ? 7.180 -2.708 -29.099 1.00 83.19 78 LEU A N 1
ATOM 638 C CA . LEU A 1 78 ? 7.189 -3.419 -30.366 1.00 83.19 78 LEU A CA 1
ATOM 639 C C . LEU A 1 78 ? 6.168 -4.554 -30.336 1.00 83.19 78 LEU A C 1
ATOM 641 O O . LEU A 1 78 ? 6.233 -5.435 -29.479 1.00 83.19 78 LEU A O 1
ATOM 645 N N . PHE A 1 79 ? 5.255 -4.586 -31.303 1.00 84.56 79 PHE A N 1
ATOM 646 C CA . PHE A 1 79 ? 4.357 -5.721 -31.500 1.00 84.56 79 PHE A CA 1
ATOM 647 C C . PHE A 1 79 ? 4.797 -6.565 -32.697 1.00 84.56 79 PHE A C 1
ATOM 649 O O . PHE A 1 79 ? 4.759 -6.115 -33.838 1.00 84.56 79 PHE A O 1
ATOM 656 N N . THR A 1 80 ? 5.152 -7.818 -32.437 1.00 85.50 80 THR A N 1
ATOM 657 C CA . THR A 1 80 ? 5.479 -8.812 -33.458 1.00 85.50 80 THR A CA 1
ATOM 658 C C . THR A 1 80 ? 4.261 -9.711 -33.681 1.00 85.50 80 THR A C 1
ATOM 660 O O . THR A 1 80 ? 3.919 -10.508 -32.794 1.00 85.50 80 THR A O 1
ATOM 663 N N . PRO A 1 81 ? 3.567 -9.610 -34.829 1.00 87.19 81 PRO A N 1
ATOM 664 C CA . PRO A 1 81 ? 2.400 -10.438 -35.104 1.00 87.19 81 PRO A CA 1
ATOM 665 C C . PRO A 1 81 ? 2.793 -11.915 -35.226 1.00 87.19 81 PRO A C 1
ATOM 667 O O . PRO A 1 81 ? 3.859 -12.257 -35.732 1.00 87.19 81 PRO A O 1
ATOM 670 N N . ALA A 1 82 ? 1.912 -12.811 -34.781 1.00 86.19 82 ALA A N 1
ATOM 671 C CA . ALA A 1 82 ? 2.109 -14.242 -34.970 1.00 86.19 82 ALA A CA 1
ATOM 672 C C . ALA A 1 82 ? 1.806 -14.619 -36.427 1.00 86.19 82 ALA A C 1
ATOM 674 O O . ALA A 1 82 ? 0.651 -14.565 -36.865 1.00 86.19 82 ALA A O 1
ATOM 675 N N . GLU A 1 83 ? 2.826 -15.045 -37.170 1.00 82.06 83 GLU A N 1
ATOM 676 C CA . GLU A 1 83 ? 2.631 -15.652 -38.484 1.00 82.06 83 GLU A CA 1
ATOM 677 C C . GLU A 1 83 ? 1.964 -17.021 -38.324 1.00 82.06 83 GLU A C 1
ATOM 679 O O . GLU A 1 83 ? 2.429 -17.885 -37.581 1.00 82.06 83 GLU A O 1
ATOM 684 N N . LYS A 1 84 ? 0.814 -17.206 -38.979 1.00 78.44 84 LYS A N 1
ATOM 685 C CA . LYS A 1 84 ? -0.005 -18.416 -38.847 1.00 78.44 84 LYS A CA 1
ATOM 686 C C . LYS A 1 84 ? -0.569 -18.845 -40.186 1.00 78.44 84 LYS A C 1
ATOM 688 O O . LYS A 1 84 ? -1.153 -18.025 -40.901 1.00 78.44 84 LYS A O 1
ATOM 693 N N . SER A 1 85 ? -0.463 -20.141 -40.462 1.00 85.12 85 SER A N 1
ATOM 694 C CA . SER A 1 85 ? -1.073 -20.784 -41.623 1.00 85.12 85 SER A CA 1
ATOM 695 C C . SER A 1 85 ? -2.606 -20.755 -41.548 1.00 85.12 85 SER A C 1
ATOM 697 O O . SER A 1 85 ? -3.205 -20.568 -40.483 1.00 85.12 85 SER A O 1
ATOM 699 N N . VAL A 1 86 ? -3.263 -20.950 -42.695 1.00 87.06 86 VAL A N 1
ATOM 700 C CA . VAL A 1 86 ? -4.733 -20.953 -42.799 1.00 87.06 86 VAL A CA 1
ATOM 701 C C . VAL A 1 86 ? -5.358 -22.041 -41.919 1.00 87.06 86 VAL A C 1
ATOM 703 O O . VAL A 1 86 ? -6.329 -21.771 -41.215 1.00 87.06 86 VAL A O 1
ATOM 706 N N . SER A 1 87 ? -4.774 -23.243 -41.896 1.00 86.75 87 SER A N 1
ATOM 707 C CA . SER A 1 87 ? -5.250 -24.351 -41.059 1.00 86.75 87 SER A CA 1
ATOM 708 C C . SER A 1 87 ? -5.157 -24.021 -39.570 1.00 86.75 87 SER A C 1
ATOM 710 O O . SER A 1 87 ? -6.087 -24.286 -38.813 1.00 86.75 87 SER A O 1
ATOM 712 N N . GLN A 1 88 ? -4.079 -23.361 -39.150 1.00 85.25 88 GLN A N 1
ATOM 713 C CA . GLN A 1 88 ? -3.877 -22.984 -37.755 1.00 85.25 88 GLN A CA 1
ATOM 714 C C . GLN A 1 88 ? -4.858 -21.897 -37.299 1.00 85.25 88 GLN A C 1
ATOM 716 O O . GLN A 1 88 ? -5.352 -21.943 -36.177 1.00 85.25 88 GLN A O 1
ATOM 721 N N . ARG A 1 89 ? -5.240 -20.975 -38.195 1.00 82.81 89 ARG A N 1
ATOM 722 C CA . ARG A 1 89 ? -6.311 -19.997 -37.930 1.00 82.81 89 ARG A CA 1
ATOM 723 C C . ARG A 1 89 ? -7.680 -20.657 -37.745 1.00 82.81 89 ARG A C 1
ATOM 725 O O . ARG A 1 89 ? -8.457 -20.192 -36.915 1.00 82.81 89 ARG A O 1
ATOM 732 N N . ALA A 1 90 ? -7.977 -21.714 -38.503 1.00 86.25 90 ALA A N 1
ATOM 733 C CA . ALA A 1 90 ? -9.230 -22.455 -38.365 1.00 86.25 90 ALA A CA 1
ATOM 734 C C . ALA A 1 90 ? -9.299 -23.213 -37.028 1.00 86.25 90 ALA A C 1
ATOM 736 O O . ALA A 1 90 ? -10.327 -23.172 -36.355 1.00 86.25 90 ALA A O 1
ATOM 737 N N . ILE A 1 91 ? -8.188 -23.836 -36.613 1.00 87.25 91 ILE A N 1
ATOM 738 C CA . ILE A 1 91 ? -8.075 -24.507 -35.309 1.00 87.25 91 ILE A CA 1
ATOM 739 C C . ILE A 1 91 ? -8.282 -23.505 -34.169 1.00 87.25 91 ILE A C 1
ATOM 741 O O . ILE A 1 91 ? -9.101 -23.751 -33.291 1.00 87.25 91 ILE A O 1
ATOM 745 N N . ASP A 1 92 ? -7.608 -22.355 -34.206 1.00 84.50 92 ASP A N 1
ATOM 746 C CA . ASP A 1 92 ? -7.761 -21.296 -33.199 1.00 84.50 92 ASP A CA 1
ATOM 747 C C . ASP A 1 92 ? -9.220 -20.826 -33.057 1.00 84.50 92 ASP A C 1
ATOM 749 O O . ASP A 1 92 ? -9.716 -20.604 -31.950 1.00 84.50 92 ASP A O 1
ATOM 753 N N . HIS A 1 93 ? -9.922 -20.684 -34.188 1.00 84.19 93 HIS A N 1
ATOM 754 C CA . HIS A 1 93 ? -11.327 -20.283 -34.201 1.00 84.19 93 HIS A CA 1
ATOM 755 C C . HIS A 1 93 ? -12.227 -21.344 -33.557 1.00 84.19 93 HIS A C 1
ATOM 757 O O . HIS A 1 93 ? -13.084 -20.998 -32.751 1.00 84.19 93 HIS A O 1
ATOM 763 N N . LEU A 1 94 ? -11.993 -22.626 -33.857 1.00 86.94 94 LEU A N 1
ATOM 764 C CA . LEU A 1 94 ? -12.730 -23.745 -33.264 1.00 86.94 94 LEU A CA 1
ATOM 765 C C . LEU A 1 94 ? -12.446 -23.901 -31.764 1.00 86.94 94 LEU A C 1
ATOM 767 O O . LEU A 1 94 ? -13.345 -24.218 -30.992 1.00 86.94 94 LEU A O 1
ATOM 771 N N . MET A 1 95 ? -11.205 -23.657 -31.346 1.00 85.94 95 MET A N 1
ATOM 772 C CA . MET A 1 95 ? -10.800 -23.761 -29.945 1.00 85.94 95 MET A CA 1
ATOM 773 C C . MET A 1 95 ? -11.262 -22.564 -29.101 1.00 85.94 95 MET A C 1
ATOM 775 O O . MET A 1 95 ? -11.212 -22.642 -27.877 1.00 85.94 95 MET A O 1
ATOM 779 N N . GLY A 1 96 ? -11.703 -21.461 -29.718 1.00 87.44 96 GLY A N 1
ATOM 780 C CA . GLY A 1 96 ? -12.115 -20.245 -29.008 1.00 87.44 96 GLY A CA 1
ATOM 781 C C . GLY A 1 96 ? -10.946 -19.418 -28.454 1.00 87.44 96 GLY A C 1
ATOM 782 O O . GLY A 1 96 ? -11.157 -18.548 -27.607 1.00 87.44 96 GLY A O 1
ATOM 783 N N . TRP A 1 97 ? -9.714 -19.661 -28.918 1.00 87.38 97 TRP A N 1
ATOM 784 C CA . TRP A 1 97 ? -8.520 -18.903 -28.526 1.00 87.38 97 TRP A CA 1
ATOM 785 C C . TRP A 1 97 ? -7.639 -18.645 -29.741 1.00 87.38 97 TRP A C 1
ATOM 787 O O . TRP A 1 97 ? -7.257 -19.569 -30.451 1.00 87.38 97 TRP A O 1
ATOM 797 N N . ARG A 1 98 ? -7.256 -17.387 -29.959 1.00 88.38 98 ARG A N 1
ATOM 798 C CA . ARG A 1 98 ? -6.438 -16.975 -31.102 1.00 88.38 98 ARG A CA 1
ATOM 799 C C . ARG A 1 98 ? -5.278 -16.104 -30.653 1.00 88.38 98 ARG A C 1
ATOM 801 O O . ARG A 1 98 ? -5.461 -14.929 -30.361 1.00 88.38 98 ARG A O 1
ATOM 808 N N . VAL A 1 99 ? -4.060 -16.645 -30.671 1.00 88.12 99 VAL A N 1
ATOM 809 C CA . VAL A 1 99 ? -2.848 -15.835 -30.429 1.00 88.12 99 VAL A CA 1
ATOM 810 C C . VAL A 1 99 ? -2.682 -14.807 -31.550 1.00 88.12 99 VAL A C 1
ATOM 812 O O . VAL A 1 99 ? -2.698 -15.182 -32.724 1.00 88.12 99 VAL A O 1
ATOM 815 N N . LEU A 1 100 ? -2.540 -13.535 -31.184 1.00 89.50 100 LEU A N 1
ATOM 816 C CA . LEU A 1 100 ? -2.348 -12.416 -32.106 1.00 89.50 100 LEU A CA 1
ATOM 817 C C . LEU A 1 100 ? -0.867 -12.156 -32.381 1.00 89.50 100 LEU A C 1
ATOM 819 O O . LEU A 1 100 ? -0.506 -11.847 -33.511 1.00 89.50 100 LEU A O 1
ATOM 823 N N . GLY A 1 101 ? -0.017 -12.288 -31.364 1.00 89.44 101 GLY A N 1
ATOM 824 C CA . GLY A 1 101 ? 1.400 -11.961 -31.462 1.00 89.44 101 GLY A CA 1
ATOM 825 C C . GLY A 1 101 ? 2.051 -11.777 -30.099 1.00 89.44 101 GLY A C 1
ATOM 826 O O . GLY A 1 101 ? 1.433 -12.023 -29.057 1.00 89.44 101 GLY A O 1
ATOM 827 N N . GLN A 1 102 ? 3.303 -11.340 -30.125 1.00 89.69 102 GLN A N 1
ATOM 828 C CA . GLN A 1 102 ? 4.085 -10.985 -28.949 1.00 89.69 102 GLN A CA 1
ATOM 829 C C . GLN A 1 102 ? 4.291 -9.473 -28.926 1.00 89.69 102 GLN A C 1
ATOM 831 O O . GLN A 1 102 ? 4.652 -8.876 -29.932 1.00 89.69 102 GLN A O 1
ATOM 836 N N . ARG A 1 103 ? 4.055 -8.850 -27.777 1.00 87.50 103 ARG A N 1
ATOM 837 C CA . ARG A 1 103 ? 4.302 -7.435 -27.524 1.00 87.50 103 ARG A CA 1
ATOM 838 C C . ARG A 1 103 ? 5.482 -7.309 -26.576 1.00 87.50 103 ARG A C 1
ATOM 840 O O . ARG A 1 103 ? 5.447 -7.831 -25.466 1.00 87.50 103 ARG A O 1
ATOM 847 N N . HIS A 1 104 ? 6.518 -6.626 -27.015 1.00 86.94 104 HIS A N 1
ATOM 848 C CA . HIS A 1 104 ? 7.730 -6.373 -26.267 1.00 86.94 104 HIS A CA 1
ATOM 849 C C . HIS A 1 104 ? 7.707 -4.926 -25.776 1.00 86.94 104 HIS A C 1
ATOM 851 O O . HIS A 1 104 ? 7.720 -4.002 -26.580 1.00 86.94 104 HIS A O 1
ATOM 857 N N . LYS A 1 105 ? 7.658 -4.741 -24.454 1.00 86.88 105 LYS A N 1
ATOM 858 C CA . LYS A 1 105 ? 7.669 -3.434 -23.793 1.00 86.88 105 LYS A CA 1
ATOM 859 C C . LYS A 1 105 ? 8.934 -3.256 -22.972 1.00 86.88 105 LYS A C 1
ATOM 861 O O . LYS A 1 105 ? 9.181 -4.028 -22.043 1.00 86.88 105 LYS A O 1
ATOM 866 N N . GLU A 1 106 ? 9.683 -2.203 -23.242 1.00 86.88 106 GLU A N 1
ATOM 867 C CA . GLU A 1 106 ? 10.845 -1.800 -22.459 1.00 86.88 106 GLU A CA 1
ATOM 868 C C . GLU A 1 106 ? 10.501 -0.547 -21.651 1.00 86.88 106 GLU A C 1
ATOM 870 O O . GLU A 1 106 ? 10.170 0.494 -22.208 1.00 86.88 106 GLU A O 1
ATOM 875 N N . HIS A 1 107 ? 10.560 -0.650 -20.326 1.00 87.81 107 HIS A N 1
ATOM 876 C CA . HIS A 1 107 ? 10.399 0.478 -19.415 1.00 87.81 107 HIS A CA 1
ATOM 877 C C . HIS A 1 107 ? 11.755 0.841 -18.821 1.00 87.81 107 HIS A C 1
ATOM 879 O O . HIS A 1 107 ? 12.509 -0.044 -18.426 1.00 87.81 107 HIS A O 1
ATOM 885 N N . ILE A 1 108 ? 12.078 2.123 -18.735 1.00 88.81 108 ILE A N 1
ATOM 886 C CA . ILE A 1 108 ? 13.368 2.643 -18.297 1.00 88.81 108 ILE A CA 1
ATOM 887 C C . ILE A 1 108 ? 13.175 3.830 -17.355 1.00 88.81 108 ILE A C 1
ATOM 889 O O . ILE A 1 108 ? 12.195 4.564 -17.433 1.00 88.81 108 ILE A O 1
ATOM 893 N N . LEU A 1 109 ? 14.137 4.032 -16.461 1.00 88.81 109 LEU A N 1
ATOM 894 C CA . LEU A 1 109 ? 14.298 5.286 -15.732 1.00 88.81 109 LEU A CA 1
ATOM 895 C C . LEU A 1 109 ? 15.116 6.235 -16.623 1.00 88.81 109 LEU A C 1
ATOM 897 O O . LEU A 1 109 ? 16.305 5.954 -16.834 1.00 88.81 109 LEU A O 1
ATOM 901 N N . PRO A 1 110 ? 14.527 7.313 -17.176 1.00 85.81 110 PRO A N 1
ATOM 902 C CA . PRO A 1 110 ? 15.256 8.192 -18.075 1.00 85.81 110 PRO A CA 1
ATOM 903 C C . PRO A 1 110 ? 16.326 8.987 -17.325 1.00 85.81 110 PRO A C 1
ATOM 905 O O . PRO A 1 110 ? 16.181 9.352 -16.156 1.00 85.81 110 PRO A O 1
ATOM 908 N N . VAL A 1 111 ? 17.432 9.258 -18.016 1.00 86.69 111 VAL A N 1
ATOM 909 C CA . VAL A 1 111 ? 18.517 10.082 -17.474 1.00 86.69 111 VAL A CA 1
ATOM 910 C C . VAL A 1 111 ? 18.018 11.520 -17.338 1.00 86.69 111 VAL A C 1
ATOM 912 O O . VAL A 1 111 ? 17.448 12.067 -18.276 1.00 86.69 111 VAL A O 1
ATOM 915 N N . GLY A 1 112 ? 18.224 12.123 -16.166 1.00 86.81 112 GLY A N 1
ATOM 916 C CA . GLY A 1 112 ? 17.704 13.457 -15.844 1.00 86.81 112 GLY A CA 1
ATOM 917 C C . GLY A 1 112 ? 16.301 13.459 -15.226 1.00 86.81 112 GLY A C 1
ATOM 918 O O . GLY A 1 112 ? 15.793 14.529 -14.897 1.00 86.81 112 GLY A O 1
ATOM 919 N N . ALA A 1 113 ? 15.683 12.290 -15.016 1.00 87.31 113 ALA A N 1
ATOM 920 C CA . ALA A 1 113 ? 14.457 12.191 -14.233 1.00 87.31 113 ALA A CA 1
ATOM 921 C C . ALA A 1 113 ? 14.665 12.735 -12.814 1.00 87.31 113 ALA A C 1
ATOM 923 O O . ALA A 1 113 ? 15.599 12.345 -12.111 1.00 87.31 113 ALA A O 1
ATOM 924 N N . THR A 1 114 ? 13.750 13.595 -12.370 1.00 89.25 114 THR A N 1
ATOM 925 C CA . THR A 1 114 ? 13.694 14.009 -10.967 1.00 89.25 114 THR A CA 1
ATOM 926 C C . THR A 1 114 ? 12.933 12.951 -10.182 1.00 89.25 114 THR A C 1
ATOM 928 O O . THR A 1 114 ? 11.736 12.765 -10.394 1.00 89.25 114 THR A O 1
ATOM 931 N N . ILE A 1 115 ? 13.627 12.262 -9.277 1.00 90.94 115 ILE A N 1
ATOM 932 C CA . ILE A 1 115 ? 13.032 11.250 -8.404 1.00 90.94 115 ILE A CA 1
ATOM 933 C C . ILE A 1 115 ? 13.400 11.503 -6.943 1.00 90.94 115 ILE A C 1
ATOM 935 O O . ILE A 1 115 ? 14.494 11.962 -6.619 1.00 90.94 115 ILE A O 1
ATOM 939 N N . THR A 1 116 ? 12.480 11.163 -6.051 1.00 91.25 116 THR A N 1
ATOM 940 C CA . THR A 1 116 ? 12.707 11.079 -4.612 1.00 91.25 116 THR A CA 1
ATOM 941 C C . THR A 1 116 ? 13.145 9.661 -4.266 1.00 91.25 116 THR A C 1
ATOM 943 O O . THR A 1 116 ? 12.448 8.692 -4.580 1.00 91.25 116 THR A O 1
ATOM 946 N N . ALA A 1 117 ? 14.276 9.542 -3.574 1.00 91.56 117 ALA A N 1
ATOM 947 C CA . ALA A 1 117 ? 14.811 8.272 -3.105 1.00 91.56 117 ALA A CA 1
ATOM 948 C C . ALA A 1 117 ? 14.914 8.245 -1.576 1.00 91.56 117 ALA A C 1
ATOM 950 O O . ALA A 1 117 ? 15.431 9.178 -0.967 1.00 91.56 117 ALA A O 1
ATOM 951 N N . ILE A 1 118 ? 14.414 7.176 -0.958 1.00 92.06 118 ILE A N 1
ATOM 952 C CA . ILE A 1 118 ? 14.417 6.966 0.493 1.00 92.06 118 ILE A CA 1
ATOM 953 C C . ILE A 1 118 ? 14.980 5.574 0.763 1.00 92.06 118 ILE A C 1
ATOM 955 O O . ILE A 1 118 ? 14.430 4.581 0.288 1.00 92.06 118 ILE A O 1
ATOM 959 N N . GLY A 1 119 ? 16.059 5.503 1.538 1.00 92.44 119 GLY A N 1
ATOM 960 C CA . GLY A 1 119 ? 16.762 4.263 1.852 1.00 92.44 119 GLY A CA 1
ATOM 961 C C . GLY A 1 119 ? 17.828 4.460 2.923 1.00 92.44 119 GLY A C 1
ATOM 962 O O . GLY A 1 119 ? 17.886 5.504 3.571 1.00 92.44 119 GLY A O 1
ATOM 963 N N . GLU A 1 120 ? 18.665 3.445 3.102 1.00 93.25 120 GLU A N 1
ATOM 964 C CA . GLU A 1 120 ? 19.791 3.466 4.033 1.00 93.25 120 GLU A CA 1
ATOM 965 C C . GLU A 1 120 ? 21.056 3.935 3.309 1.00 93.25 120 GLU A C 1
ATOM 967 O O . GLU A 1 120 ? 21.347 3.494 2.195 1.00 93.25 120 GLU A O 1
ATOM 972 N N . LEU A 1 121 ? 21.816 4.825 3.947 1.00 92.25 121 LEU A N 1
ATOM 973 C CA . LEU A 1 121 ? 23.134 5.231 3.474 1.00 92.25 121 LEU A CA 1
ATOM 974 C C . LEU A 1 121 ? 24.194 4.272 4.018 1.00 92.25 121 LEU A C 1
ATOM 976 O O . LEU A 1 121 ? 24.249 4.026 5.221 1.00 92.25 121 LEU A O 1
ATOM 980 N N . ALA A 1 122 ? 25.060 3.770 3.144 1.00 90.50 122 ALA A N 1
ATOM 981 C CA . ALA A 1 122 ? 26.141 2.870 3.521 1.00 90.50 122 ALA A CA 1
ATOM 982 C C . ALA A 1 122 ? 27.440 3.190 2.784 1.00 90.50 122 ALA A C 1
ATOM 984 O O . ALA A 1 122 ? 27.445 3.834 1.738 1.00 90.50 122 ALA A O 1
ATOM 985 N N . ALA A 1 123 ? 28.555 2.721 3.338 1.00 89.44 123 ALA A N 1
ATOM 986 C CA . ALA A 1 123 ? 29.842 2.750 2.662 1.00 89.44 123 ALA A CA 1
ATOM 987 C C . ALA A 1 123 ? 29.980 1.513 1.761 1.00 89.44 123 ALA A C 1
ATOM 989 O O . ALA A 1 123 ? 29.788 0.387 2.221 1.00 89.44 123 ALA A O 1
ATOM 990 N N . SER A 1 124 ? 30.346 1.722 0.499 1.00 84.62 124 SER A N 1
ATOM 991 C CA . SER A 1 124 ? 30.721 0.668 -0.450 1.00 84.62 124 SER A CA 1
ATOM 992 C C . SER A 1 124 ? 32.144 0.905 -0.952 1.00 84.62 124 SER A C 1
ATOM 994 O O . SER A 1 124 ? 32.601 2.046 -0.996 1.00 84.62 124 SER A O 1
ATOM 996 N N . SER A 1 125 ? 32.858 -0.148 -1.354 1.00 81.50 125 SER A N 1
ATOM 997 C CA . SER A 1 125 ? 34.144 0.015 -2.042 1.00 81.50 125 SER A CA 1
ATOM 998 C C . SER A 1 125 ? 33.953 0.760 -3.369 1.00 81.50 125 SER A C 1
ATOM 1000 O O . SER A 1 125 ? 32.924 0.594 -4.036 1.00 81.50 125 SER A O 1
ATOM 1002 N N . ALA A 1 126 ? 34.941 1.576 -3.759 1.00 66.00 126 ALA A N 1
ATOM 1003 C CA . ALA A 1 126 ? 34.927 2.321 -5.021 1.00 66.00 126 ALA A CA 1
ATOM 1004 C C . ALA A 1 126 ? 34.721 1.424 -6.255 1.00 66.00 126 ALA A C 1
ATOM 1006 O O . ALA A 1 126 ? 34.080 1.853 -7.211 1.00 66.00 126 ALA A O 1
ATOM 1007 N N . ASP A 1 127 ? 35.160 0.164 -6.204 1.00 63.03 127 ASP A N 1
ATOM 1008 C CA . ASP A 1 127 ? 34.992 -0.805 -7.296 1.00 63.03 127 ASP A CA 1
ATOM 1009 C C . ASP A 1 127 ? 33.517 -1.167 -7.563 1.00 63.03 127 ASP A C 1
ATOM 1011 O O . ASP A 1 127 ? 33.159 -1.550 -8.676 1.00 63.03 127 ASP A O 1
ATOM 1015 N N . GLY A 1 128 ? 32.643 -1.016 -6.558 1.00 56.88 128 GLY A N 1
ATOM 1016 C CA . GLY A 1 128 ? 31.192 -1.204 -6.684 1.00 56.88 128 GLY A CA 1
ATOM 1017 C C . GLY A 1 128 ? 30.417 0.080 -7.011 1.00 56.88 128 GLY A C 1
ATOM 1018 O O . GLY A 1 128 ? 29.268 0.015 -7.449 1.00 56.88 128 GLY A O 1
ATOM 1019 N N . ALA A 1 129 ? 31.031 1.253 -6.828 1.00 58.72 129 ALA A N 1
ATOM 1020 C CA . ALA A 1 129 ? 30.418 2.555 -7.071 1.00 58.72 129 ALA A CA 1
ATOM 1021 C C . ALA A 1 129 ? 30.767 3.048 -8.481 1.00 58.72 129 ALA A C 1
ATOM 1023 O O . ALA A 1 129 ? 31.610 3.916 -8.682 1.00 58.72 129 ALA A O 1
ATOM 1024 N N . ALA A 1 130 ? 30.097 2.497 -9.490 1.00 60.84 130 ALA A N 1
ATOM 1025 C CA . ALA A 1 130 ? 30.368 2.760 -10.906 1.00 60.84 130 ALA A CA 1
ATOM 1026 C C . ALA A 1 130 ? 29.980 4.177 -11.411 1.00 60.84 130 ALA A C 1
ATOM 1028 O O . ALA A 1 130 ? 29.764 4.385 -12.605 1.00 60.84 130 ALA A O 1
ATOM 1029 N N . CYS A 1 131 ? 29.943 5.177 -10.526 1.00 68.25 131 CYS A N 1
ATOM 1030 C CA . CYS A 1 131 ? 29.792 6.580 -10.891 1.00 68.25 131 CYS A CA 1
ATOM 1031 C C . CYS A 1 131 ? 31.042 7.383 -10.538 1.00 68.25 131 CYS A C 1
ATOM 1033 O O . CYS A 1 131 ? 31.418 7.526 -9.375 1.00 68.25 131 CYS A O 1
ATOM 1035 N N . LYS A 1 132 ? 31.638 8.003 -11.557 1.00 72.56 132 LYS A N 1
ATOM 1036 C CA . LYS A 1 132 ? 32.690 9.007 -11.374 1.00 72.56 132 LYS A CA 1
ATOM 1037 C C . LYS A 1 132 ? 32.127 10.214 -10.612 1.00 72.56 132 LYS A C 1
ATOM 1039 O O . LYS A 1 132 ? 31.073 10.731 -10.993 1.00 72.56 132 LYS A O 1
ATOM 1044 N N . GLY A 1 133 ? 32.846 10.663 -9.582 1.00 73.81 133 GLY A N 1
ATOM 1045 C CA . GLY A 1 133 ? 32.459 11.806 -8.742 1.00 73.81 133 GLY A CA 1
ATOM 1046 C C . GLY A 1 133 ? 31.508 11.463 -7.594 1.00 73.81 133 GLY A C 1
ATOM 1047 O O . GLY A 1 133 ? 30.860 12.356 -7.058 1.00 73.81 133 GLY A O 1
ATOM 1048 N N . ALA A 1 134 ? 31.386 10.183 -7.237 1.00 82.19 134 ALA A N 1
ATOM 1049 C CA . ALA A 1 134 ? 30.601 9.782 -6.081 1.00 82.19 134 ALA A CA 1
ATOM 1050 C C . ALA A 1 134 ? 31.243 10.254 -4.763 1.00 82.19 134 ALA A C 1
ATOM 1052 O O . ALA A 1 134 ? 32.464 10.390 -4.677 1.00 82.19 134 ALA A O 1
ATOM 1053 N N . ILE A 1 135 ? 30.414 10.516 -3.748 1.00 84.19 135 ILE A N 1
ATOM 1054 C CA . ILE A 1 135 ? 30.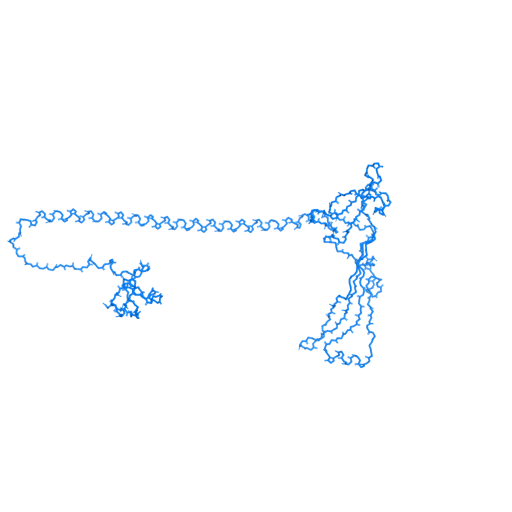842 11.134 -2.483 1.00 84.19 135 ILE A CA 1
ATOM 1055 C C . ILE A 1 135 ? 31.835 10.208 -1.752 1.00 84.19 135 ILE A C 1
ATOM 1057 O O . ILE A 1 135 ? 31.436 9.121 -1.318 1.00 84.19 135 ILE A O 1
ATOM 1061 N N . PRO A 1 136 ? 33.114 10.601 -1.592 1.00 85.25 136 PRO A N 1
ATOM 1062 C CA . PRO A 1 136 ? 34.097 9.777 -0.906 1.00 85.25 136 PRO A CA 1
ATOM 1063 C C . PRO A 1 136 ? 33.832 9.763 0.601 1.00 85.25 136 PRO A C 1
ATOM 1065 O O . PRO A 1 136 ? 33.487 10.780 1.204 1.00 85.25 136 PRO A O 1
ATOM 1068 N N . LEU A 1 137 ? 34.034 8.604 1.220 1.00 81.62 137 LEU A N 1
ATOM 1069 C CA . LEU A 1 137 ? 33.914 8.407 2.657 1.00 81.62 137 LEU A CA 1
ATOM 1070 C C . LEU A 1 137 ? 35.298 8.093 3.234 1.00 81.62 137 LEU A C 1
ATOM 1072 O O . LEU A 1 137 ? 35.796 6.976 3.109 1.00 81.62 137 LEU A O 1
ATOM 1076 N N . GLY A 1 138 ? 35.923 9.097 3.854 1.00 76.19 138 GLY A N 1
ATOM 1077 C CA . GLY A 1 138 ? 37.251 8.986 4.463 1.00 76.19 138 GLY A CA 1
ATOM 1078 C C . GLY A 1 138 ? 38.392 8.720 3.469 1.00 76.19 138 GLY A C 1
ATOM 1079 O O . GLY A 1 138 ? 38.243 8.847 2.257 1.00 76.19 138 GLY A O 1
ATOM 1080 N N . SER A 1 139 ? 39.558 8.346 4.000 1.00 70.88 139 SER A N 1
ATOM 1081 C CA . SER A 1 139 ? 40.801 8.135 3.235 1.00 70.88 139 SER A CA 1
ATOM 1082 C C . SER A 1 139 ? 40.913 6.744 2.591 1.00 70.88 139 SER A C 1
ATOM 1084 O O . SER A 1 139 ? 41.890 6.463 1.905 1.00 70.88 139 SER A O 1
ATOM 1086 N N . GLY A 1 140 ? 39.950 5.853 2.850 1.00 68.94 140 GLY A N 1
ATOM 1087 C CA . GLY A 1 140 ? 40.033 4.416 2.559 1.00 68.94 140 GLY A CA 1
ATOM 1088 C C . GLY A 1 140 ? 39.471 3.972 1.207 1.00 68.94 140 GLY A C 1
ATOM 1089 O O . GLY A 1 140 ? 39.223 2.785 1.031 1.00 68.94 140 GLY A O 1
ATOM 1090 N N . GLY A 1 141 ? 39.203 4.893 0.275 1.00 76.88 141 GLY A N 1
ATOM 1091 C CA . GLY A 1 141 ? 38.628 4.550 -1.036 1.00 76.88 141 GLY A CA 1
ATOM 1092 C C . GLY A 1 141 ? 37.184 4.027 -0.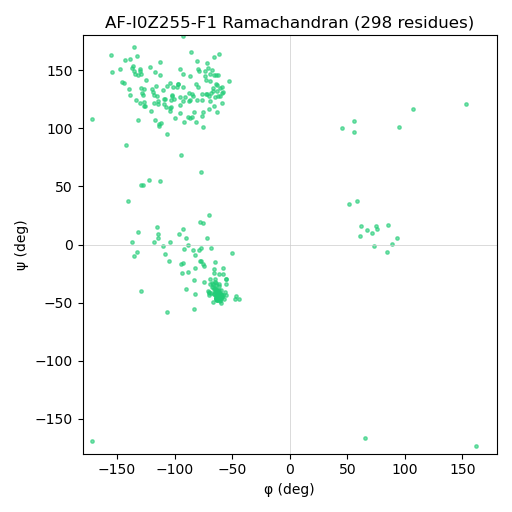981 1.00 76.88 141 GLY A C 1
ATOM 1093 O O . GLY A 1 141 ? 36.685 3.483 -1.964 1.00 76.88 141 GLY A O 1
ATOM 1094 N N . SER A 1 142 ? 36.500 4.172 0.156 1.00 84.81 142 SER A N 1
ATOM 1095 C CA . SER A 1 142 ? 35.064 3.927 0.270 1.00 84.81 142 SER A CA 1
ATOM 1096 C C . SER A 1 142 ? 34.259 5.101 -0.269 1.00 84.81 142 SER A C 1
ATOM 1098 O O . SER A 1 142 ? 34.665 6.257 -0.173 1.00 84.81 142 SER A O 1
ATOM 1100 N N . VAL A 1 143 ? 33.087 4.796 -0.806 1.00 88.75 143 VAL A N 1
ATOM 1101 C CA . VAL A 1 143 ? 32.148 5.744 -1.394 1.00 88.75 143 VAL A CA 1
ATOM 1102 C C . VAL A 1 143 ? 30.797 5.582 -0.705 1.00 88.75 143 VAL A C 1
ATOM 1104 O O . VAL A 1 143 ? 30.391 4.465 -0.376 1.00 88.75 143 VAL A O 1
ATOM 1107 N N . LEU A 1 144 ? 30.103 6.694 -0.477 1.00 90.56 144 LEU A N 1
ATOM 1108 C CA . LEU A 1 144 ? 28.746 6.689 0.056 1.00 90.56 144 LEU A CA 1
ATOM 1109 C C . LEU A 1 144 ? 27.763 6.192 -1.008 1.00 90.56 144 LEU A C 1
ATOM 1111 O O . LEU A 1 144 ? 27.750 6.714 -2.120 1.00 90.56 144 LEU A O 1
ATOM 1115 N N . VAL A 1 145 ? 26.919 5.223 -0.666 1.00 91.62 145 VAL A N 1
ATOM 1116 C CA . VAL A 1 145 ? 25.875 4.683 -1.545 1.00 91.62 145 VAL A CA 1
ATOM 1117 C C . VAL A 1 145 ? 24.528 4.649 -0.833 1.00 91.62 145 VAL A C 1
ATOM 1119 O O . VAL A 1 145 ? 24.460 4.501 0.388 1.00 91.62 145 VAL A O 1
ATOM 1122 N N . LEU A 1 146 ? 23.453 4.761 -1.607 1.00 92.31 146 LEU A N 1
ATOM 1123 C CA . LEU A 1 146 ? 22.089 4.537 -1.147 1.00 92.31 146 LEU A CA 1
ATOM 1124 C C . LEU A 1 146 ? 21.673 3.100 -1.468 1.00 92.31 146 LEU A C 1
ATOM 1126 O O . LEU A 1 146 ? 21.749 2.668 -2.620 1.00 92.31 146 LEU A O 1
ATOM 1130 N N . GLN A 1 147 ? 21.202 2.375 -0.460 1.00 92.00 147 GLN A N 1
ATOM 1131 C CA . GLN A 1 147 ? 20.774 0.985 -0.588 1.00 92.00 147 GLN A CA 1
ATOM 1132 C C . GLN A 1 147 ? 19.446 0.725 0.129 1.00 92.00 147 GLN A C 1
ATOM 1134 O O . GLN A 1 147 ? 18.943 1.553 0.899 1.00 92.00 147 GLN A O 1
ATOM 1139 N N . ALA A 1 148 ? 18.878 -0.456 -0.111 1.00 91.94 148 ALA A N 1
ATOM 1140 C CA . ALA A 1 148 ? 17.733 -0.923 0.651 1.00 91.94 148 ALA A CA 1
ATOM 1141 C C . ALA A 1 148 ? 18.112 -1.111 2.135 1.00 91.94 148 ALA A C 1
ATOM 1143 O O . ALA A 1 148 ? 19.180 -1.665 2.409 1.00 91.94 148 ALA A O 1
ATOM 1144 N N . PRO A 1 149 ? 17.262 -0.685 3.091 1.00 93.38 149 PRO A N 1
ATOM 1145 C CA . PRO A 1 149 ? 17.559 -0.843 4.510 1.00 93.38 149 PRO A CA 1
ATOM 1146 C C . PRO A 1 149 ? 17.770 -2.307 4.910 1.00 93.38 149 PRO A C 1
ATOM 1148 O O . PRO A 1 149 ? 16.922 -3.157 4.621 1.00 93.38 149 PRO A O 1
ATOM 1151 N N . LYS A 1 150 ? 18.863 -2.601 5.623 1.00 89.31 150 LYS A N 1
ATOM 1152 C CA . LYS A 1 150 ? 19.193 -3.960 6.093 1.00 89.31 150 LYS A CA 1
ATOM 1153 C C . LYS A 1 150 ? 18.182 -4.492 7.103 1.00 89.31 150 LYS A C 1
ATOM 1155 O O . LYS A 1 150 ? 17.910 -5.689 7.119 1.00 89.31 150 LYS A O 1
ATOM 1160 N N . ASP A 1 151 ? 17.563 -3.593 7.864 1.00 88.31 151 ASP A N 1
ATOM 1161 C CA . ASP A 1 151 ? 16.517 -3.904 8.846 1.00 88.31 151 ASP A CA 1
ATOM 1162 C C . ASP A 1 151 ? 15.170 -4.296 8.202 1.00 88.31 151 ASP A C 1
ATOM 1164 O O . ASP A 1 151 ? 14.159 -4.447 8.887 1.00 88.31 151 ASP A O 1
ATOM 1168 N N . GLY A 1 152 ? 15.111 -4.425 6.870 1.00 85.81 152 GLY A N 1
ATOM 1169 C CA . GLY A 1 152 ? 13.885 -4.750 6.134 1.00 85.81 152 GLY A CA 1
ATOM 1170 C C . GLY A 1 152 ? 12.906 -3.577 6.011 1.00 85.81 152 GLY A C 1
ATOM 1171 O O . GLY A 1 152 ? 11.746 -3.770 5.633 1.00 85.81 152 GLY A O 1
ATOM 1172 N N . GLY A 1 153 ? 13.360 -2.361 6.325 1.00 85.31 153 GLY A N 1
ATOM 1173 C CA . GLY A 1 153 ? 12.603 -1.124 6.148 1.00 85.31 153 GLY A CA 1
ATOM 1174 C C . GLY A 1 153 ? 12.242 -0.839 4.680 1.00 85.31 153 GLY A C 1
ATOM 1175 O O . GLY A 1 153 ? 12.798 -1.439 3.756 1.00 85.31 153 GLY A O 1
ATOM 1176 N N . PRO A 1 154 ? 11.290 0.076 4.423 1.00 87.44 154 PRO A N 1
ATOM 1177 C CA . PRO A 1 154 ? 10.868 0.386 3.065 1.00 87.44 154 PRO A CA 1
ATOM 1178 C C . PRO A 1 154 ? 11.969 1.140 2.312 1.00 87.44 154 PRO A C 1
ATOM 1180 O O . PRO A 1 154 ? 12.302 2.272 2.650 1.00 87.44 154 PRO A O 1
ATOM 1183 N N . PHE A 1 155 ? 12.481 0.529 1.247 1.00 91.81 155 PHE A N 1
ATOM 1184 C CA . PHE A 1 155 ? 13.253 1.226 0.225 1.00 91.81 155 PHE A CA 1
ATOM 1185 C C . PHE A 1 155 ? 12.284 1.803 -0.808 1.00 91.81 155 PHE A C 1
ATOM 1187 O O . PHE A 1 155 ? 11.454 1.059 -1.331 1.00 91.81 155 PHE A O 1
ATOM 1194 N N . ILE A 1 156 ? 12.321 3.110 -1.065 1.00 91.06 156 ILE A N 1
ATOM 1195 C CA . ILE A 1 156 ? 11.354 3.793 -1.938 1.00 91.06 156 ILE A CA 1
ATOM 1196 C C . ILE A 1 156 ? 12.106 4.614 -2.979 1.00 91.06 156 ILE A C 1
ATOM 1198 O O . ILE A 1 156 ? 12.969 5.415 -2.635 1.00 91.06 156 ILE A O 1
ATOM 1202 N N . LEU A 1 157 ? 11.723 4.449 -4.242 1.00 91.25 157 LEU A N 1
ATOM 1203 C CA . LEU A 1 157 ? 12.105 5.321 -5.350 1.00 91.25 157 LEU A CA 1
ATOM 1204 C C . LEU A 1 157 ? 10.798 5.761 -6.021 1.00 91.25 157 LEU A C 1
ATOM 1206 O O . LEU A 1 157 ? 9.992 4.909 -6.388 1.00 91.25 157 LEU A O 1
ATOM 1210 N N . SER A 1 158 ? 10.544 7.064 -6.123 1.00 89.81 158 SER A N 1
ATOM 1211 C CA . SER A 1 158 ? 9.279 7.600 -6.649 1.00 89.81 158 SER A CA 1
ATOM 1212 C C . SER A 1 158 ? 9.495 8.920 -7.384 1.00 89.81 158 SER A C 1
ATOM 1214 O O . SER A 1 158 ? 10.383 9.684 -7.022 1.00 89.81 158 SER A O 1
ATOM 1216 N N . TYR A 1 159 ? 8.656 9.215 -8.375 1.00 89.31 159 TYR A N 1
ATOM 1217 C CA . TYR A 1 159 ? 8.608 10.524 -9.042 1.00 89.31 159 TYR A CA 1
ATOM 1218 C C . TYR A 1 159 ? 7.858 11.584 -8.214 1.00 89.31 159 TYR A C 1
ATOM 1220 O O . TYR A 1 159 ? 7.954 12.777 -8.488 1.00 89.31 159 TYR A O 1
ATOM 1228 N N . GLU A 1 160 ? 7.118 11.159 -7.187 1.00 86.81 160 GLU A N 1
ATOM 1229 C CA . GLU A 1 160 ? 6.432 12.053 -6.251 1.00 86.81 160 GLU A CA 1
ATOM 1230 C C . GLU A 1 160 ? 7.431 12.775 -5.345 1.00 86.81 160 GLU A C 1
ATOM 1232 O O . GLU A 1 160 ? 8.496 12.248 -5.000 1.00 86.81 160 GLU A O 1
ATOM 1237 N N . LYS A 1 161 ? 7.065 13.971 -4.884 1.00 87.75 161 LYS A N 1
ATOM 1238 C CA . LYS A 1 161 ? 7.884 14.708 -3.914 1.00 87.75 161 LYS A CA 1
ATOM 1239 C C . LYS A 1 161 ? 7.765 14.064 -2.531 1.00 87.75 161 LYS A C 1
ATOM 1241 O O . LYS A 1 161 ? 6.702 13.584 -2.144 1.00 87.75 161 LYS A O 1
ATOM 1246 N N . LEU A 1 162 ? 8.822 14.150 -1.720 1.00 87.44 162 LEU A N 1
ATOM 1247 C CA . LEU A 1 162 ? 8.810 13.693 -0.321 1.00 87.44 162 LEU A CA 1
ATOM 1248 C C . LEU A 1 162 ? 7.547 14.097 0.484 1.00 87.44 162 LEU A C 1
ATOM 1250 O O . LEU A 1 162 ? 6.967 13.216 1.123 1.00 87.44 162 LEU A O 1
ATOM 1254 N N . PRO A 1 163 ? 7.060 15.359 0.461 1.00 87.75 163 PRO A N 1
ATOM 1255 C CA . PRO A 1 163 ? 5.836 15.732 1.177 1.00 87.75 163 PRO A CA 1
ATOM 1256 C C . PRO A 1 163 ? 4.578 14.994 0.699 1.00 87.75 163 PRO A C 1
ATOM 1258 O O . PRO A 1 163 ? 3.717 14.686 1.520 1.00 87.75 163 PRO A O 1
ATOM 1261 N N . GLU A 1 164 ? 4.464 14.674 -0.590 1.00 86.25 164 GLU A N 1
ATOM 1262 C CA . GLU A 1 164 ? 3.321 13.932 -1.145 1.00 86.25 164 GLU A CA 1
ATOM 1263 C C . GLU A 1 164 ? 3.343 12.478 -0.668 1.00 86.25 164 GLU A C 1
ATOM 1265 O O . GLU A 1 164 ? 2.323 11.949 -0.213 1.00 86.25 164 GLU A O 1
ATOM 1270 N N . ILE A 1 165 ? 4.534 11.871 -0.647 1.00 84.69 165 ILE A N 1
ATOM 1271 C CA . ILE A 1 165 ? 4.746 10.522 -0.116 1.00 84.69 165 ILE A CA 1
ATOM 1272 C C . ILE A 1 165 ? 4.334 10.476 1.359 1.00 84.69 165 ILE A C 1
ATOM 1274 O O . ILE A 1 165 ? 3.527 9.627 1.750 1.00 84.69 165 ILE A O 1
ATOM 1278 N N . VAL A 1 166 ? 4.825 11.419 2.170 1.00 85.50 166 VAL A N 1
ATOM 1279 C CA . VAL A 1 166 ? 4.493 11.518 3.600 1.00 85.50 166 VAL A CA 1
ATOM 1280 C C . VAL A 1 166 ? 2.994 11.758 3.806 1.00 85.50 166 VAL A C 1
ATOM 1282 O O . VAL A 1 166 ? 2.377 11.106 4.651 1.00 85.50 166 VAL A O 1
ATOM 1285 N N . ALA A 1 167 ? 2.372 12.632 3.010 1.00 84.38 167 ALA A N 1
ATOM 1286 C CA . ALA A 1 167 ? 0.935 12.885 3.074 1.00 84.38 167 ALA A CA 1
ATOM 1287 C C . ALA A 1 167 ? 0.111 11.626 2.755 1.00 84.38 167 ALA A C 1
ATOM 1289 O O . ALA A 1 167 ? -0.892 11.356 3.425 1.00 84.38 167 ALA A O 1
ATOM 1290 N N . SER A 1 168 ? 0.549 10.824 1.777 1.00 80.81 168 SER A N 1
ATOM 1291 C CA . SER A 1 168 ? -0.118 9.569 1.412 1.00 80.81 168 SER A CA 1
ATOM 1292 C C . SER A 1 168 ? -0.084 8.544 2.553 1.00 80.81 168 SER A C 1
ATOM 1294 O O . SER A 1 168 ? -1.098 7.905 2.840 1.00 80.81 168 SER A O 1
ATOM 1296 N N . LEU A 1 169 ? 1.045 8.443 3.263 1.00 76.75 169 LEU A N 1
ATOM 1297 C CA . LEU A 1 169 ? 1.204 7.544 4.409 1.00 76.75 169 LEU A CA 1
ATOM 1298 C C . LEU A 1 169 ? 0.399 8.028 5.626 1.00 76.75 169 LEU A C 1
ATOM 1300 O O . LEU A 1 169 ? -0.256 7.231 6.302 1.00 76.75 169 LEU A O 1
ATOM 1304 N N . ASN A 1 170 ? 0.375 9.340 5.874 1.00 81.44 170 ASN A N 1
ATOM 1305 C CA . ASN A 1 170 ? -0.363 9.919 6.996 1.00 81.44 170 ASN A CA 1
ATOM 1306 C C . ASN A 1 170 ? -1.883 9.794 6.848 1.00 81.44 170 ASN A C 1
ATOM 1308 O O . ASN A 1 170 ? -2.572 9.592 7.851 1.00 81.44 170 ASN A O 1
ATOM 1312 N N . ARG A 1 171 ? -2.426 9.852 5.624 1.00 78.94 171 ARG A N 1
ATOM 1313 C CA . ARG A 1 171 ? -3.874 9.722 5.384 1.00 78.94 171 ARG A CA 1
ATOM 1314 C C . ARG A 1 171 ? -4.442 8.428 5.973 1.00 78.94 171 ARG A C 1
ATOM 1316 O O . ARG A 1 171 ? -5.479 8.459 6.631 1.00 78.94 171 ARG A O 1
ATOM 1323 N N . VAL A 1 172 ? -3.735 7.313 5.797 1.00 78.75 172 VAL A N 1
ATOM 1324 C CA . VAL A 1 172 ? -4.150 6.004 6.327 1.00 78.75 172 VAL A CA 1
ATOM 1325 C C . VAL A 1 172 ? -4.129 6.003 7.860 1.00 78.75 172 VAL A C 1
ATOM 1327 O O . VAL A 1 172 ? -5.078 5.546 8.492 1.00 78.75 172 VAL A O 1
ATOM 1330 N N . SER A 1 173 ? -3.093 6.589 8.469 1.00 84.88 173 SER A N 1
ATOM 1331 C CA . SER A 1 173 ? -2.969 6.692 9.931 1.00 84.88 173 SER A CA 1
ATOM 1332 C C . SER A 1 173 ? -4.108 7.500 10.561 1.00 84.88 173 SER A C 1
ATOM 1334 O O . SER A 1 173 ? -4.681 7.081 11.567 1.00 84.88 173 SER A O 1
ATOM 1336 N N . HIS A 1 174 ? -4.488 8.630 9.955 1.00 82.44 174 HIS A N 1
ATOM 1337 C CA . HIS A 1 174 ? -5.587 9.458 10.455 1.00 82.44 174 HIS A CA 1
ATOM 1338 C C . HIS A 1 174 ? -6.935 8.740 10.405 1.00 82.44 174 HIS A C 1
ATOM 1340 O O . HIS A 1 174 ? -7.676 8.783 11.387 1.00 82.44 174 HIS A O 1
ATOM 1346 N N . VAL A 1 175 ? -7.230 8.043 9.305 1.00 86.38 175 VAL A N 1
ATOM 1347 C CA . VAL A 1 175 ? -8.476 7.276 9.176 1.00 86.38 175 VAL A CA 1
ATOM 1348 C C . VAL A 1 175 ? -8.517 6.145 10.203 1.00 86.38 175 VAL A C 1
ATOM 1350 O O . VAL A 1 175 ? -9.502 6.025 10.927 1.00 86.38 175 VAL A O 1
ATOM 1353 N N . CYS A 1 176 ? -7.435 5.372 10.350 1.00 88.00 176 CYS A N 1
ATOM 1354 C CA . CYS A 1 176 ? -7.367 4.301 11.347 1.00 88.00 176 CYS A CA 1
ATOM 1355 C C . CYS A 1 176 ? -7.551 4.823 12.782 1.00 88.00 176 CYS A C 1
ATOM 1357 O O . CYS A 1 176 ? -8.313 4.240 13.551 1.00 88.00 176 CYS A O 1
ATOM 1359 N N . LYS A 1 177 ? -6.905 5.943 13.141 1.00 92.12 177 LYS A N 1
ATOM 1360 C CA . LYS A 1 177 ? -7.072 6.579 14.461 1.00 92.12 177 LYS A CA 1
ATOM 1361 C C . LYS A 1 177 ? -8.505 7.055 14.690 1.00 92.12 177 LYS A C 1
ATOM 1363 O O . LYS A 1 177 ? -9.047 6.855 15.774 1.00 92.12 177 LYS A O 1
ATOM 1368 N N . TRP A 1 178 ? -9.123 7.666 13.681 1.00 94.69 178 TRP A N 1
ATOM 1369 C CA . TRP A 1 178 ? -10.500 8.145 13.772 1.00 94.69 178 TRP A CA 1
ATOM 1370 C C . TRP A 1 178 ? -11.482 6.989 13.989 1.00 94.69 178 TRP A C 1
ATOM 1372 O O . TRP A 1 178 ? -12.267 7.019 14.934 1.00 94.69 178 TRP A O 1
ATOM 1382 N N . VAL A 1 179 ? -11.354 5.922 13.197 1.00 95.56 179 VAL A N 1
ATOM 1383 C CA . VAL A 1 179 ? -12.167 4.707 13.330 1.00 95.56 179 VAL A CA 1
ATOM 1384 C C . VAL A 1 179 ? -11.989 4.067 14.711 1.00 95.56 179 VAL A C 1
ATOM 1386 O O . VAL A 1 179 ? -12.981 3.746 15.366 1.00 95.56 179 VAL A O 1
ATOM 1389 N N . ALA A 1 180 ? -10.751 3.935 15.196 1.00 95.88 180 ALA A N 1
ATOM 1390 C CA . ALA A 1 180 ? -10.476 3.393 16.527 1.00 95.88 180 ALA A CA 1
ATOM 1391 C C . ALA A 1 180 ? -11.153 4.218 17.635 1.00 95.88 180 ALA A C 1
ATOM 1393 O O . ALA A 1 180 ? -11.817 3.658 18.508 1.00 95.88 180 ALA A O 1
ATOM 1394 N N . ASN A 1 181 ? -11.060 5.548 17.564 1.00 95.88 181 ASN A N 1
ATOM 1395 C CA . ASN A 1 181 ? -11.703 6.440 18.528 1.00 95.88 181 ASN A CA 1
ATOM 1396 C C . ASN A 1 181 ? -13.237 6.331 18.492 1.00 95.88 181 ASN A C 1
ATOM 1398 O O . ASN A 1 181 ? -13.870 6.338 19.549 1.00 95.88 181 ASN A O 1
ATOM 1402 N N . CYS A 1 182 ? -13.844 6.168 17.312 1.00 96.69 182 CYS A N 1
ATOM 1403 C CA . CYS A 1 182 ? -15.284 5.926 17.188 1.00 96.69 182 CYS A CA 1
ATOM 1404 C C . CYS A 1 182 ? -15.711 4.616 17.867 1.00 96.69 182 CYS A C 1
ATOM 1406 O O . CYS A 1 182 ? -16.705 4.605 18.596 1.00 96.69 182 CYS A O 1
ATOM 1408 N N . PHE A 1 183 ? -14.951 3.530 17.689 1.00 97.38 183 PHE A N 1
ATOM 1409 C CA . PHE A 1 183 ? -15.233 2.255 18.357 1.00 97.38 183 PHE A CA 1
ATOM 1410 C C . PHE A 1 183 ? -15.093 2.347 19.880 1.00 97.38 183 PHE A C 1
ATOM 1412 O O . PHE A 1 183 ? -15.943 1.823 20.603 1.00 97.38 183 PHE A O 1
ATOM 1419 N N . ILE A 1 184 ? -14.073 3.055 20.376 1.00 97.38 184 ILE A N 1
ATOM 1420 C CA . ILE A 1 184 ? -13.891 3.303 21.814 1.00 97.38 184 ILE A CA 1
ATOM 1421 C C . ILE A 1 184 ? -15.077 4.101 22.373 1.00 97.38 184 ILE A C 1
ATOM 1423 O O . ILE A 1 184 ? -15.645 3.720 23.398 1.00 97.38 184 ILE A O 1
ATOM 1427 N N . GLY A 1 185 ? -15.496 5.165 21.682 1.00 97.62 185 GLY A N 1
ATOM 1428 C CA . GLY A 1 185 ? -16.649 5.977 22.073 1.00 97.62 185 GLY A CA 1
ATOM 1429 C C . GLY A 1 185 ? -17.949 5.170 22.122 1.00 97.62 185 GLY A C 1
ATOM 1430 O O . GLY A 1 185 ? -18.658 5.202 23.127 1.00 97.62 185 GLY A O 1
ATOM 1431 N N . ALA A 1 186 ? -18.235 4.382 21.082 1.00 97.44 186 ALA A N 1
ATOM 1432 C CA . ALA A 1 186 ? -19.413 3.516 21.039 1.00 97.44 186 ALA A CA 1
ATOM 1433 C C . ALA A 1 186 ? -19.403 2.474 22.172 1.00 97.44 186 ALA A C 1
ATOM 1435 O O . ALA A 1 186 ? -20.417 2.276 22.845 1.00 97.44 186 ALA A O 1
ATOM 1436 N N . GLY A 1 187 ? -18.248 1.856 22.438 1.00 97.75 187 GLY A N 1
ATOM 1437 C CA . GLY A 1 187 ? -18.071 0.927 23.554 1.00 97.75 187 GLY A CA 1
ATOM 1438 C C . GLY A 1 187 ? -18.334 1.584 24.912 1.00 97.75 187 GLY A C 1
ATOM 1439 O O . GLY A 1 187 ? -19.087 1.042 25.724 1.00 97.75 187 GLY A O 1
ATOM 1440 N N . ALA A 1 188 ? -17.791 2.782 25.144 1.00 97.94 188 ALA A N 1
ATOM 1441 C CA . ALA A 1 188 ? -18.000 3.529 26.383 1.00 97.94 188 ALA A CA 1
ATOM 1442 C C . ALA A 1 188 ? -19.483 3.890 26.599 1.00 97.94 188 ALA A C 1
ATOM 1444 O O . ALA A 1 188 ? -20.010 3.756 27.707 1.00 97.94 188 ALA A O 1
ATOM 1445 N N . ILE A 1 189 ? -20.193 4.276 25.535 1.00 97.69 189 ILE A N 1
ATOM 1446 C CA . ILE A 1 189 ? -21.633 4.565 25.591 1.00 97.69 189 ILE A CA 1
ATOM 1447 C C . ILE A 1 189 ? -22.426 3.302 25.953 1.00 97.69 189 ILE A C 1
ATOM 1449 O O . ILE A 1 189 ? -23.275 3.335 26.842 1.00 97.69 189 ILE A O 1
ATOM 1453 N N . LEU A 1 190 ? -22.131 2.155 25.337 1.00 97.56 190 LEU A N 1
ATOM 1454 C CA . LEU A 1 190 ? -22.827 0.904 25.656 1.00 97.56 190 LEU A CA 1
ATOM 1455 C C . LEU A 1 190 ? -22.601 0.465 27.109 1.00 97.56 190 LEU A C 1
ATOM 1457 O O . LEU A 1 190 ? -23.548 0.050 27.786 1.00 97.56 190 LEU A O 1
ATOM 1461 N N . VAL A 1 191 ? -21.369 0.594 27.609 1.00 97.50 191 VAL A N 1
ATOM 1462 C CA . VAL A 1 191 ? -21.024 0.270 29.001 1.00 97.50 191 VAL A CA 1
ATOM 1463 C C . VAL A 1 191 ? -21.749 1.198 29.974 1.00 97.50 191 VAL A C 1
ATOM 1465 O O . VAL A 1 191 ? -22.358 0.715 30.930 1.00 97.50 191 VAL A O 1
ATOM 1468 N N . THR A 1 192 ? -21.759 2.509 29.718 1.00 96.94 192 THR A N 1
ATOM 1469 C CA . THR A 1 192 ? -22.458 3.476 30.582 1.00 96.94 192 THR A CA 1
ATOM 1470 C C . THR A 1 192 ? -23.967 3.239 30.591 1.00 96.94 192 THR A C 1
ATOM 1472 O O . THR A 1 192 ? -24.560 3.181 31.666 1.00 96.94 192 THR A O 1
ATOM 1475 N N . VAL A 1 193 ? -24.593 2.981 29.437 1.00 96.62 193 VAL A N 1
ATOM 1476 C CA . VAL A 1 193 ? -26.027 2.651 29.356 1.00 96.62 193 VAL A CA 1
ATOM 1477 C C . VAL A 1 193 ? -26.351 1.382 30.147 1.00 96.62 193 VAL A C 1
ATOM 1479 O O . VAL A 1 193 ? -27.295 1.374 30.938 1.00 96.62 193 VAL A O 1
ATOM 1482 N N . LYS A 1 194 ? -25.565 0.309 29.996 1.00 96.56 194 LYS A N 1
ATOM 1483 C CA . LYS A 1 194 ? -25.785 -0.943 30.743 1.00 96.56 194 LYS A CA 1
ATOM 1484 C C . LYS A 1 194 ? -25.564 -0.765 32.245 1.00 96.56 194 LYS A C 1
ATOM 1486 O O . LYS A 1 194 ? -26.336 -1.323 33.029 1.00 96.56 194 LYS A O 1
ATOM 1491 N N . ALA A 1 195 ? -24.572 0.030 32.643 1.00 96.94 195 ALA A N 1
ATOM 1492 C CA . ALA A 1 195 ? -24.317 0.368 34.038 1.00 96.94 195 ALA A CA 1
ATOM 1493 C C . ALA A 1 195 ? -25.478 1.172 34.644 1.00 96.94 195 ALA A C 1
ATOM 1495 O O . ALA A 1 195 ? -25.979 0.802 35.705 1.00 96.94 195 ALA A O 1
ATOM 1496 N N . VAL A 1 196 ? -25.979 2.198 33.944 1.00 97.19 196 VAL A N 1
ATOM 1497 C CA . VAL A 1 196 ? -27.134 3.005 34.375 1.00 97.19 196 VAL A CA 1
ATOM 1498 C C . VAL A 1 196 ? -28.396 2.149 34.465 1.00 97.19 196 VAL A C 1
ATOM 1500 O O . VAL A 1 196 ? -29.073 2.158 35.490 1.00 97.19 196 VAL A O 1
ATOM 1503 N N . GLN A 1 197 ? -28.688 1.330 33.451 1.00 95.38 197 GLN A N 1
ATOM 1504 C CA . GLN A 1 197 ? -29.814 0.390 33.489 1.00 95.38 197 GLN A CA 1
ATOM 1505 C C . GLN A 1 197 ? -29.687 -0.615 34.643 1.00 95.38 197 GLN A C 1
ATOM 1507 O O . GLN A 1 197 ? -30.681 -0.977 35.275 1.00 95.38 197 GLN A O 1
ATOM 1512 N N . GLY A 1 198 ? -28.475 -1.100 34.925 1.00 96.19 198 GLY A N 1
ATOM 1513 C CA . GLY A 1 198 ? -28.184 -1.958 36.073 1.00 96.19 198 GLY A CA 1
ATOM 1514 C C . GLY A 1 198 ? -28.441 -1.249 37.403 1.00 96.19 198 GLY A C 1
ATOM 1515 O O . GLY A 1 198 ? -29.154 -1.784 38.252 1.00 96.19 198 GLY A O 1
ATOM 1516 N N . ALA A 1 199 ? -27.942 -0.023 37.553 1.00 95.94 199 ALA A N 1
ATOM 1517 C CA . ALA A 1 199 ? -28.126 0.802 38.741 1.00 95.94 199 ALA A CA 1
ATOM 1518 C C . ALA A 1 199 ? -29.604 1.147 38.975 1.00 95.94 199 ALA A C 1
ATOM 1520 O O . ALA A 1 199 ? -30.107 0.948 40.080 1.00 95.94 199 ALA A O 1
ATOM 1521 N N . CYS A 1 200 ? -30.340 1.570 37.943 1.00 95.81 200 CYS A N 1
ATOM 1522 C CA . CYS A 1 200 ? -31.781 1.817 38.025 1.00 95.81 200 CYS A CA 1
ATOM 1523 C C . CYS A 1 200 ? -32.540 0.567 38.484 1.00 95.81 200 CYS A C 1
ATOM 1525 O O . CYS A 1 200 ? -33.344 0.648 39.415 1.00 95.81 200 CYS A O 1
ATOM 1527 N N . ARG A 1 201 ? -32.245 -0.605 37.901 1.00 94.44 201 ARG A N 1
ATOM 1528 C CA . ARG A 1 201 ? -32.852 -1.882 38.315 1.00 94.44 201 ARG A CA 1
ATOM 1529 C C . ARG A 1 201 ? -32.511 -2.235 39.761 1.00 94.44 201 ARG A C 1
ATOM 1531 O O . ARG A 1 201 ? -33.393 -2.645 40.514 1.00 94.44 201 ARG A O 1
ATOM 1538 N N . PHE A 1 202 ? -31.260 -2.045 40.174 1.00 93.69 202 PHE A N 1
ATOM 1539 C CA . PHE A 1 202 ? -30.817 -2.304 41.542 1.00 93.69 202 PHE A CA 1
ATOM 1540 C C . PHE A 1 202 ? -31.513 -1.387 42.557 1.00 93.69 202 PHE A C 1
ATOM 1542 O O . PHE A 1 202 ? -32.033 -1.858 43.571 1.00 93.69 202 PHE A O 1
ATOM 1549 N N . LEU A 1 203 ? -31.587 -0.086 42.268 1.00 93.75 203 LEU A N 1
ATOM 1550 C CA . LEU A 1 203 ? -32.269 0.890 43.116 1.00 93.75 203 LEU A CA 1
ATOM 1551 C C . LEU A 1 203 ? -33.775 0.626 43.187 1.00 93.75 203 LEU A C 1
ATOM 1553 O O . LEU A 1 203 ? -34.356 0.731 44.268 1.00 93.75 203 LEU A O 1
ATOM 1557 N N . HIS A 1 204 ? -34.401 0.236 42.074 1.00 94.25 204 HIS A N 1
ATOM 1558 C CA . HIS A 1 204 ? -35.815 -0.132 42.044 1.00 94.25 204 HIS A CA 1
ATOM 1559 C C . HIS A 1 204 ? -36.095 -1.360 42.922 1.00 94.25 204 HIS A C 1
ATOM 1561 O O . HIS A 1 204 ? -36.957 -1.300 43.799 1.00 94.25 204 HIS A O 1
ATOM 1567 N N . ARG A 1 205 ? -35.285 -2.424 42.793 1.00 90.81 205 ARG A N 1
ATOM 1568 C CA . ARG A 1 205 ? -35.357 -3.616 43.659 1.00 90.81 205 ARG A CA 1
ATOM 1569 C C . ARG A 1 205 ? -35.171 -3.267 45.136 1.00 90.81 205 ARG A C 1
ATOM 1571 O O . ARG A 1 205 ? -35.929 -3.738 45.980 1.00 90.81 205 ARG A O 1
ATOM 1578 N N . ARG A 1 206 ? -34.210 -2.392 45.464 1.00 92.06 206 ARG A N 1
ATOM 1579 C CA . ARG A 1 206 ? -33.998 -1.906 46.839 1.00 92.06 206 ARG A CA 1
ATOM 1580 C C . ARG A 1 206 ? -35.204 -1.135 47.379 1.00 92.06 206 ARG A C 1
ATOM 1582 O O . ARG A 1 206 ? -35.575 -1.345 48.532 1.00 92.06 206 ARG A O 1
ATOM 1589 N N . LYS A 1 207 ? -35.810 -0.249 46.578 1.00 93.88 207 LYS A N 1
ATOM 1590 C CA . LYS A 1 207 ? -37.021 0.492 46.971 1.00 93.88 207 LYS A CA 1
ATOM 1591 C C . LYS A 1 207 ? -38.195 -0.457 47.215 1.00 93.88 207 LYS A C 1
ATOM 1593 O O . LYS A 1 207 ? -38.863 -0.308 48.233 1.00 93.88 207 LYS A O 1
ATOM 1598 N N . LEU A 1 208 ? -38.410 -1.438 46.336 1.00 89.00 208 LEU A N 1
ATOM 1599 C CA . LEU A 1 208 ? -39.490 -2.416 46.478 1.00 89.00 208 LEU A CA 1
ATOM 1600 C C . LEU A 1 208 ? -39.312 -3.279 47.734 1.00 89.00 208 LEU A C 1
ATOM 1602 O O . LEU A 1 208 ? -40.245 -3.405 48.518 1.00 89.00 208 LEU A O 1
ATOM 1606 N N . ARG A 1 209 ? -38.094 -3.770 47.995 1.00 89.25 209 ARG A N 1
ATOM 1607 C CA . ARG A 1 209 ? -37.798 -4.554 49.205 1.00 89.25 209 ARG A CA 1
ATOM 1608 C C . ARG A 1 209 ? -38.077 -3.769 50.487 1.00 89.25 209 ARG A C 1
ATOM 1610 O O . ARG A 1 209 ? -38.742 -4.273 51.379 1.00 89.25 209 ARG A O 1
ATOM 1617 N N . LYS A 1 210 ? -37.671 -2.493 50.538 1.00 90.94 210 LYS A N 1
ATOM 1618 C CA . LYS A 1 210 ? -37.984 -1.608 51.674 1.00 90.94 210 LYS A CA 1
ATOM 1619 C C . LYS A 1 210 ? -39.491 -1.392 51.871 1.00 90.94 210 LYS A C 1
ATOM 1621 O O . LYS A 1 210 ? -39.917 -1.268 53.017 1.00 90.94 210 LYS A O 1
ATOM 1626 N N . ARG A 1 211 ? -40.277 -1.318 50.786 1.00 91.25 211 ARG A N 1
ATOM 1627 C CA . ARG A 1 211 ? -41.748 -1.203 50.848 1.00 91.25 211 ARG A CA 1
ATOM 1628 C C . ARG A 1 211 ? -42.374 -2.480 51.412 1.00 91.25 211 ARG A C 1
ATOM 1630 O O . ARG A 1 211 ? -43.104 -2.389 52.393 1.00 91.25 211 ARG A O 1
ATOM 1637 N N . LEU A 1 212 ? -41.984 -3.642 50.886 1.00 90.06 212 LEU A N 1
ATOM 1638 C CA . LEU A 1 212 ? -42.441 -4.951 51.368 1.00 90.06 212 LEU A CA 1
ATOM 1639 C C . LEU A 1 212 ? -42.095 -5.176 52.848 1.00 90.06 212 LEU A C 1
ATOM 1641 O O . LEU A 1 212 ? -42.952 -5.571 53.632 1.00 90.06 212 LEU A O 1
ATOM 1645 N N . ASP A 1 213 ? -40.872 -4.844 53.273 1.00 89.69 213 ASP A N 1
ATOM 1646 C CA . ASP A 1 213 ? -40.466 -4.973 54.679 1.00 89.69 213 ASP A CA 1
ATOM 1647 C C . ASP A 1 213 ? -41.283 -4.050 55.605 1.00 89.69 213 ASP A C 1
ATOM 1649 O O . ASP A 1 213 ? -41.559 -4.394 56.757 1.00 89.69 213 ASP A O 1
ATOM 1653 N N . ALA A 1 214 ? -41.664 -2.858 55.130 1.00 90.56 214 ALA A N 1
ATOM 1654 C CA . ALA A 1 214 ? -42.511 -1.936 55.884 1.00 90.56 214 ALA A CA 1
ATOM 1655 C C . ALA A 1 214 ? -43.952 -2.454 56.007 1.00 90.56 214 ALA A C 1
ATOM 1657 O O . ALA A 1 214 ? -44.528 -2.377 57.094 1.00 90.56 214 ALA A O 1
ATOM 1658 N N . GLU A 1 215 ? -44.508 -3.020 54.936 1.00 89.81 215 GLU A N 1
ATOM 1659 C CA . GLU A 1 215 ? -45.816 -3.685 54.944 1.00 89.81 215 GLU A CA 1
ATOM 1660 C C . GLU A 1 215 ? -45.820 -4.906 55.877 1.00 89.81 215 GLU A C 1
ATOM 1662 O O . GLU A 1 215 ? -46.711 -5.034 56.718 1.00 89.81 215 GLU A O 1
ATOM 1667 N N . ALA A 1 216 ? -44.781 -5.746 55.829 1.00 88.56 216 ALA A N 1
ATOM 1668 C CA . ALA A 1 216 ? -44.632 -6.898 56.719 1.00 88.56 216 ALA A CA 1
ATOM 1669 C C . ALA A 1 216 ? -44.555 -6.489 58.203 1.00 88.56 216 ALA A C 1
ATOM 1671 O O . ALA A 1 216 ? -45.185 -7.123 59.053 1.00 88.56 216 ALA A O 1
ATOM 1672 N N . ARG A 1 217 ? -43.835 -5.404 58.535 1.00 87.94 217 ARG A N 1
ATOM 1673 C CA . ARG A 1 217 ? -43.811 -4.852 59.904 1.00 87.94 217 ARG A CA 1
ATOM 1674 C C . ARG A 1 217 ? -45.191 -4.372 60.358 1.00 87.94 217 ARG A C 1
ATOM 1676 O O . ARG A 1 217 ? -45.584 -4.680 61.480 1.00 87.94 217 ARG A O 1
ATOM 1683 N N . ARG A 1 218 ? -45.941 -3.671 59.497 1.00 86.19 218 ARG A N 1
ATOM 1684 C CA . ARG A 1 218 ? -47.313 -3.220 59.807 1.00 86.19 218 ARG A CA 1
ATOM 1685 C C . ARG A 1 218 ? -48.252 -4.397 60.080 1.00 86.19 218 ARG A C 1
ATOM 1687 O O . ARG A 1 218 ? -48.972 -4.364 61.074 1.00 86.19 218 ARG A O 1
ATOM 1694 N N . ARG A 1 219 ? -48.187 -5.460 59.266 1.00 85.12 219 ARG A N 1
ATOM 1695 C CA . ARG A 1 219 ? -48.978 -6.690 59.472 1.00 85.12 219 ARG A CA 1
ATOM 1696 C C . ARG A 1 219 ? -48.682 -7.359 60.817 1.00 85.12 219 ARG A C 1
ATOM 1698 O O . ARG A 1 219 ? -49.616 -7.745 61.512 1.00 85.12 219 ARG A O 1
ATOM 1705 N N . ARG A 1 220 ? -47.406 -7.445 61.222 1.00 85.12 220 ARG A N 1
ATOM 1706 C CA . ARG A 1 220 ? -47.013 -8.008 62.532 1.00 85.12 220 ARG A CA 1
ATOM 1707 C C . ARG A 1 220 ? -47.571 -7.201 63.709 1.00 85.12 220 ARG A C 1
ATOM 1709 O O . ARG A 1 220 ? -48.094 -7.794 64.645 1.00 85.12 220 ARG A O 1
ATOM 1716 N N . ILE A 1 221 ? -47.506 -5.867 63.644 1.00 86.06 221 ILE A N 1
ATOM 1717 C CA . ILE A 1 221 ? -48.057 -4.987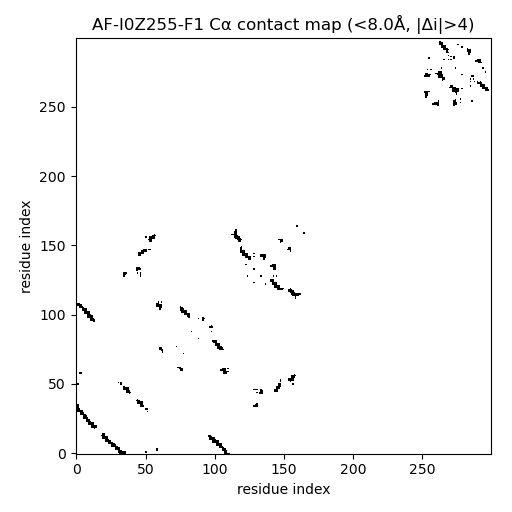 64.691 1.00 86.06 221 ILE A CA 1
ATOM 1718 C C . ILE A 1 221 ? -49.585 -5.149 64.792 1.00 86.06 221 ILE A C 1
ATOM 1720 O O . ILE A 1 221 ? -50.108 -5.265 65.898 1.00 86.06 221 ILE A O 1
ATOM 1724 N N . MET A 1 222 ? -50.298 -5.223 63.658 1.00 82.06 222 MET A N 1
ATOM 1725 C CA . MET A 1 222 ? -51.749 -5.474 63.642 1.00 82.06 222 MET A CA 1
ATOM 1726 C C . MET A 1 222 ? -52.120 -6.848 64.220 1.00 82.06 222 MET A C 1
ATOM 1728 O O . MET A 1 222 ? -53.062 -6.943 65.003 1.00 82.06 222 MET A O 1
ATOM 1732 N N . GLN A 1 223 ? -51.375 -7.911 63.893 1.00 79.88 223 GLN A N 1
ATOM 1733 C CA . GLN A 1 223 ? -51.613 -9.245 64.465 1.00 79.88 223 GLN A CA 1
ATOM 1734 C C . GLN A 1 223 ? -51.411 -9.278 65.983 1.00 79.88 223 GLN A C 1
ATOM 1736 O O . GLN A 1 223 ? -52.183 -9.926 66.683 1.00 79.88 223 GLN A O 1
ATOM 1741 N N . GLN A 1 224 ? -50.407 -8.567 66.500 1.00 78.62 224 GLN A N 1
ATOM 1742 C CA . GLN A 1 224 ? -50.140 -8.518 67.936 1.00 78.62 224 GLN A CA 1
ATOM 1743 C C . GLN A 1 224 ? -51.258 -7.791 68.706 1.00 78.62 224 GLN A C 1
ATOM 1745 O O . GLN A 1 224 ? -51.631 -8.231 69.791 1.00 78.62 224 GLN A O 1
ATOM 1750 N N . GLN A 1 225 ? -51.845 -6.735 68.129 1.00 70.69 225 GLN A N 1
ATOM 1751 C CA . GLN A 1 225 ? -53.008 -6.044 68.708 1.00 70.69 225 GLN A CA 1
ATOM 1752 C C . GLN A 1 225 ? -54.285 -6.897 68.640 1.00 70.69 225 GLN A C 1
ATOM 1754 O O . GLN A 1 225 ? -54.992 -7.022 69.639 1.00 70.69 225 GLN A O 1
ATOM 1759 N N . ASN A 1 226 ? -54.545 -7.559 67.507 1.00 62.97 226 ASN A N 1
ATOM 1760 C CA . ASN A 1 226 ? -55.705 -8.446 67.365 1.00 62.97 226 ASN A CA 1
ATOM 1761 C C . ASN A 1 226 ? -55.611 -9.699 68.259 1.00 62.97 226 ASN A C 1
ATOM 1763 O O . ASN A 1 226 ? -56.627 -10.149 68.782 1.00 62.97 226 ASN A O 1
ATOM 1767 N N . GLY A 1 227 ? -54.409 -10.241 68.490 1.00 58.06 227 GLY A N 1
ATOM 1768 C CA . GLY A 1 227 ? -54.186 -11.361 69.415 1.00 58.06 227 GLY A CA 1
ATOM 1769 C C . GLY A 1 227 ? -54.383 -10.997 70.892 1.00 58.06 227 GLY A C 1
ATOM 1770 O O . GLY A 1 227 ? -54.818 -11.840 71.672 1.00 58.06 227 GLY A O 1
ATOM 1771 N N . ALA A 1 228 ? -54.135 -9.740 71.277 1.00 56.09 228 ALA A N 1
ATOM 1772 C CA . ALA A 1 228 ? -54.396 -9.251 72.632 1.00 56.09 228 ALA A CA 1
ATOM 1773 C C . ALA A 1 228 ? -55.900 -9.033 72.908 1.00 56.09 228 ALA A C 1
ATOM 1775 O O . ALA A 1 228 ? -56.353 -9.260 74.027 1.00 56.09 228 ALA A O 1
ATOM 1776 N N . HIS A 1 229 ? -56.688 -8.658 71.892 1.00 52.34 229 HIS A N 1
ATOM 1777 C CA . HIS A 1 229 ? -58.144 -8.468 72.010 1.00 52.34 229 HIS A CA 1
ATOM 1778 C C . HIS A 1 229 ? -58.958 -9.778 71.894 1.00 52.34 229 HIS A C 1
ATOM 1780 O O . HIS A 1 229 ? -60.094 -9.842 72.364 1.00 52.34 229 HIS A O 1
ATOM 1786 N N . ALA A 1 230 ? -58.387 -10.841 71.312 1.00 50.09 230 ALA A N 1
ATOM 1787 C CA . ALA A 1 230 ? -59.050 -12.138 71.128 1.00 50.09 230 ALA A CA 1
ATOM 1788 C C . ALA A 1 230 ? -59.164 -12.988 72.415 1.00 50.09 230 ALA A C 1
ATOM 1790 O O . ALA A 1 230 ? -60.002 -13.886 72.469 1.00 50.09 230 ALA A O 1
ATOM 1791 N N . ASN A 1 231 ? -58.399 -12.686 73.474 1.00 48.41 231 ASN A N 1
ATOM 1792 C CA . ASN A 1 231 ? -58.492 -13.393 74.764 1.00 48.41 231 ASN A CA 1
ATOM 1793 C C . ASN A 1 231 ? -59.681 -12.948 75.647 1.00 48.41 231 ASN A C 1
ATOM 1795 O O . ASN A 1 231 ? -59.901 -13.539 76.700 1.00 48.41 231 ASN A O 1
ATOM 1799 N N . GLY A 1 232 ? -60.450 -11.926 75.240 1.00 44.94 232 GLY A N 1
ATOM 1800 C CA . GLY A 1 232 ? -61.571 -11.376 76.022 1.00 44.94 232 GLY A CA 1
ATOM 1801 C C . GLY A 1 232 ? -62.985 -11.740 75.544 1.00 44.94 232 GLY A C 1
ATOM 1802 O O . GLY A 1 232 ? -63.937 -11.538 76.287 1.00 44.94 232 GLY A O 1
ATOM 1803 N N . HIS A 1 233 ? -63.159 -12.277 74.330 1.00 43.19 233 HIS A N 1
ATOM 1804 C CA . HIS A 1 233 ? -64.489 -12.450 73.716 1.00 43.19 233 HIS A CA 1
ATOM 1805 C C . HIS A 1 233 ? -64.661 -13.776 72.948 1.00 43.19 233 HIS A C 1
ATOM 1807 O O . HIS A 1 233 ? -65.361 -13.841 71.943 1.00 43.19 233 HIS A O 1
ATOM 1813 N N . ALA A 1 234 ? -64.087 -14.876 73.444 1.00 40.38 234 ALA A N 1
ATOM 1814 C CA . ALA A 1 234 ? -64.314 -16.229 72.909 1.00 40.38 234 ALA A CA 1
ATOM 1815 C C . ALA A 1 234 ? -65.690 -16.837 73.291 1.00 40.38 234 ALA A C 1
ATOM 1817 O O . ALA A 1 234 ? -65.883 -18.048 73.212 1.00 40.38 234 ALA A O 1
ATOM 1818 N N . ALA A 1 235 ? -66.657 -16.008 73.701 1.00 36.09 235 ALA A N 1
ATOM 1819 C CA . ALA A 1 235 ? -67.998 -16.418 74.112 1.00 36.09 235 ALA A CA 1
ATOM 1820 C C . ALA A 1 235 ? -69.096 -15.618 73.390 1.00 36.09 235 ALA A C 1
ATOM 1822 O O . ALA A 1 235 ? -69.973 -15.068 74.039 1.00 36.09 235 ALA A O 1
ATOM 1823 N N . ALA A 1 236 ? -69.061 -15.524 72.057 1.00 34.16 236 ALA A N 1
ATOM 1824 C CA . ALA A 1 236 ? -70.266 -15.299 71.249 1.00 34.16 236 ALA A CA 1
ATOM 1825 C C . ALA A 1 236 ? -69.966 -15.427 69.747 1.00 34.16 236 ALA A C 1
ATOM 1827 O O . ALA A 1 236 ? -69.380 -14.530 69.159 1.00 34.16 236 ALA A O 1
ATOM 1828 N N . ARG A 1 237 ? -70.461 -16.523 69.152 1.00 34.66 237 ARG A N 1
ATOM 1829 C CA . ARG A 1 237 ? -70.967 -16.642 67.765 1.00 34.66 237 ARG A CA 1
ATOM 1830 C C . ARG A 1 237 ? -69.988 -16.222 66.652 1.00 34.66 237 ARG A C 1
ATOM 1832 O O . ARG A 1 237 ? -69.815 -15.053 66.357 1.00 34.66 237 ARG A O 1
ATOM 1839 N N . ALA A 1 238 ? -69.268 -17.152 66.027 1.00 44.19 238 ALA A N 1
ATOM 1840 C CA . ALA A 1 238 ? -69.761 -18.009 64.937 1.00 44.19 238 ALA A CA 1
ATOM 1841 C C . ALA A 1 238 ? -70.558 -17.237 63.865 1.00 44.19 238 ALA A C 1
ATOM 1843 O O . ALA A 1 238 ? -71.747 -16.979 64.044 1.00 44.19 238 ALA A O 1
ATOM 1844 N N . GLY A 1 239 ? -69.897 -16.937 62.740 1.00 40.81 239 GLY A N 1
ATOM 1845 C CA . GLY A 1 239 ? -70.539 -16.521 61.494 1.00 40.81 239 GLY A CA 1
ATOM 1846 C C . GLY A 1 239 ? -69.667 -15.636 60.596 1.00 40.81 239 GLY A C 1
ATOM 1847 O O . GLY A 1 239 ? -69.338 -14.524 60.981 1.00 40.81 239 GLY A O 1
ATOM 1848 N N . VAL A 1 240 ? -69.437 -16.123 59.369 1.00 40.75 240 VAL A N 1
ATOM 1849 C CA . VAL A 1 240 ? -69.161 -15.369 58.125 1.00 40.75 240 VAL A CA 1
ATOM 1850 C C . VAL A 1 240 ? -67.688 -15.133 57.717 1.00 40.75 240 VAL A C 1
ATOM 1852 O O . VAL A 1 240 ? -66.988 -14.256 58.208 1.00 40.75 240 VAL A O 1
ATOM 1855 N N . GLU A 1 241 ? -67.293 -15.983 56.758 1.00 47.66 241 GLU A N 1
ATOM 1856 C CA . GLU A 1 241 ? -66.547 -15.735 55.507 1.00 47.66 241 GLU A CA 1
ATOM 1857 C C . GLU A 1 241 ? -65.175 -15.039 55.553 1.00 47.66 241 GLU A C 1
ATOM 1859 O O . GLU A 1 241 ? -65.028 -13.825 55.671 1.00 47.66 241 GLU A O 1
ATOM 1864 N N . VAL A 1 242 ? -64.139 -15.856 55.331 1.00 42.44 242 VAL A N 1
ATOM 1865 C CA . VAL A 1 242 ? -62.766 -15.418 55.069 1.00 42.44 242 VAL A CA 1
ATOM 1866 C C . VAL A 1 242 ? -62.600 -15.197 53.568 1.00 42.44 242 VAL A C 1
ATOM 1868 O O . VAL A 1 242 ? -62.565 -16.153 52.794 1.00 42.44 242 VAL A O 1
ATOM 1871 N N . ASN A 1 243 ? -62.462 -13.930 53.175 1.00 38.72 243 ASN A N 1
ATOM 1872 C CA . ASN A 1 243 ? -62.094 -13.535 51.821 1.00 38.72 243 ASN A CA 1
ATOM 1873 C C . ASN A 1 243 ? -60.654 -13.995 51.502 1.00 38.72 243 ASN A C 1
ATOM 1875 O O . ASN A 1 243 ? -59.700 -13.633 52.196 1.00 38.72 243 ASN A O 1
ATOM 1879 N N . GLY A 1 244 ? -60.514 -14.844 50.483 1.00 42.53 244 GLY A N 1
ATOM 1880 C CA . GLY A 1 244 ? -59.342 -15.676 50.211 1.00 42.53 244 GLY A CA 1
ATOM 1881 C C . GLY A 1 244 ? -58.572 -15.290 48.951 1.00 42.53 244 GLY A C 1
ATOM 1882 O O . GLY A 1 244 ? -58.330 -16.149 48.112 1.00 42.53 244 GLY A O 1
ATOM 1883 N N . GLU A 1 245 ? -58.153 -14.032 48.812 1.00 49.88 245 GLU A N 1
ATOM 1884 C CA . GLU A 1 245 ? -57.529 -13.558 47.557 1.00 49.88 245 GLU A CA 1
ATOM 1885 C C . GLU A 1 245 ? -56.074 -13.073 47.689 1.00 49.88 245 GLU A C 1
ATOM 1887 O O . GLU A 1 245 ? -55.454 -12.680 46.699 1.00 49.88 245 GLU A O 1
ATOM 18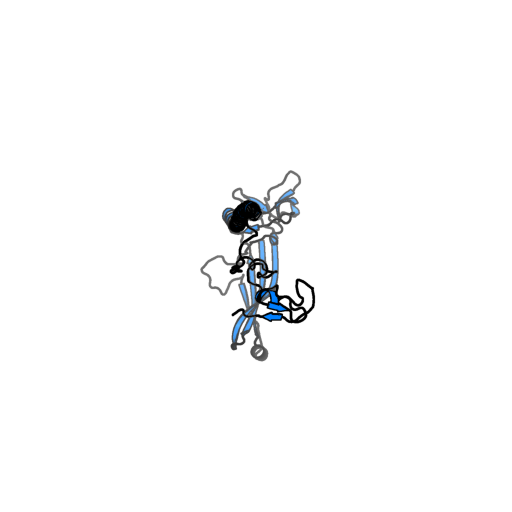92 N N . GLU A 1 246 ? -55.466 -13.156 48.880 1.00 46.47 246 GLU A N 1
ATOM 1893 C CA . GLU A 1 246 ? -54.134 -12.571 49.126 1.00 46.47 246 GLU A CA 1
ATOM 1894 C C . GLU A 1 246 ? -53.003 -13.572 49.448 1.00 46.47 246 GLU A C 1
ATOM 1896 O O . GLU A 1 246 ? -51.932 -13.175 49.905 1.00 46.47 246 GLU A O 1
ATOM 1901 N N . ARG A 1 247 ? -53.194 -14.878 49.190 1.00 46.81 247 ARG A N 1
ATOM 1902 C CA . ARG A 1 247 ? -52.142 -15.911 49.372 1.00 46.81 247 ARG A CA 1
ATOM 1903 C C . ARG A 1 247 ? -51.650 -16.598 48.087 1.00 46.81 247 ARG A C 1
ATOM 1905 O O . ARG A 1 247 ? -50.819 -17.494 48.192 1.00 46.81 247 ARG A O 1
ATOM 1912 N N . ILE A 1 248 ? -52.083 -16.184 46.892 1.00 49.03 248 ILE A N 1
ATOM 1913 C CA . ILE A 1 248 ? -51.834 -16.936 45.638 1.00 49.03 248 ILE A CA 1
ATOM 1914 C C . ILE A 1 248 ? -51.083 -16.097 44.585 1.00 49.03 248 ILE A C 1
ATOM 1916 O O . ILE A 1 248 ? -51.586 -15.901 43.491 1.00 49.03 248 ILE A O 1
ATOM 1920 N N . ARG A 1 249 ? -49.904 -15.522 44.879 1.00 54.19 249 ARG A N 1
ATOM 1921 C CA . ARG A 1 249 ? -49.153 -14.775 43.830 1.00 54.19 249 ARG A CA 1
ATOM 1922 C C . ARG A 1 249 ? -47.648 -15.027 43.735 1.00 54.19 249 ARG A C 1
ATOM 1924 O O . ARG A 1 249 ? -47.046 -14.617 42.752 1.00 54.19 249 ARG A O 1
ATOM 1931 N N . GLU A 1 250 ? -47.028 -15.732 44.683 1.00 52.06 250 GLU A N 1
ATOM 1932 C CA . GLU A 1 250 ? -45.601 -16.104 44.567 1.00 52.06 250 GLU A CA 1
ATOM 1933 C C . GLU A 1 250 ? -45.376 -17.494 43.952 1.00 52.06 250 GLU A C 1
ATOM 1935 O O . GLU A 1 250 ? -44.335 -17.727 43.343 1.00 52.06 250 GLU A O 1
ATOM 1940 N N . HIS A 1 251 ? -46.352 -18.402 44.046 1.00 55.97 251 HIS A N 1
ATOM 1941 C CA . HIS A 1 251 ? -46.237 -19.772 43.524 1.00 55.97 251 HIS A CA 1
ATOM 1942 C C . HIS A 1 251 ? -46.659 -19.938 42.053 1.00 55.97 251 HIS A C 1
ATOM 1944 O O . HIS A 1 251 ? -46.539 -21.036 41.517 1.00 55.97 251 HIS A O 1
ATOM 1950 N N . ASP A 1 252 ? -47.094 -18.859 41.398 1.00 77.50 252 ASP A N 1
ATOM 1951 C CA . ASP A 1 252 ? -47.648 -18.888 40.040 1.00 77.50 252 ASP A CA 1
ATOM 1952 C C . ASP A 1 252 ? -46.692 -18.367 38.961 1.00 77.50 252 ASP A C 1
ATOM 1954 O O . ASP A 1 252 ? -47.061 -18.337 37.796 1.00 77.50 252 ASP A O 1
ATOM 1958 N N . LEU A 1 253 ? -45.459 -17.971 39.293 1.00 88.06 253 LEU A N 1
ATOM 1959 C CA . LEU A 1 253 ? -44.479 -17.505 38.303 1.00 88.06 253 LEU A CA 1
ATOM 1960 C C . LEU A 1 253 ? -43.588 -18.646 37.798 1.00 88.06 253 LEU A C 1
ATOM 1962 O O . LEU A 1 253 ? -43.215 -19.560 38.532 1.00 88.06 253 LEU A O 1
ATOM 1966 N N . CYS A 1 254 ? -43.187 -18.566 36.530 1.00 92.38 254 CYS A N 1
ATOM 1967 C CA . CYS A 1 254 ? -42.263 -19.507 35.916 1.00 92.38 254 CYS A CA 1
ATOM 1968 C C . CYS A 1 254 ? -40.927 -19.531 36.669 1.00 92.38 254 CYS A C 1
ATOM 1970 O O . CYS A 1 254 ? -40.206 -18.539 36.701 1.00 92.38 254 CYS A O 1
ATOM 1972 N N . SER A 1 255 ? -40.523 -20.699 37.162 1.00 91.50 255 SER A N 1
ATOM 1973 C CA . SER A 1 255 ? -39.294 -20.900 37.936 1.00 91.50 255 SER A CA 1
ATOM 1974 C C . SER A 1 255 ? -37.996 -20.716 37.134 1.00 91.50 255 SER A C 1
ATOM 1976 O O . SER A 1 255 ? -36.912 -20.876 37.686 1.00 91.50 255 SER A O 1
ATOM 1978 N N . VAL A 1 256 ? -38.091 -20.451 35.827 1.00 92.31 256 VAL A N 1
ATOM 1979 C CA . VAL A 1 256 ? -36.948 -20.303 34.913 1.00 92.31 256 VAL A CA 1
ATOM 1980 C C . VAL A 1 256 ? -36.739 -18.843 34.538 1.00 92.31 256 VAL A C 1
ATOM 1982 O O . VAL A 1 256 ? -35.662 -18.307 34.779 1.00 92.31 256 VAL A O 1
ATOM 1985 N N . CYS A 1 257 ? -37.749 -18.185 33.960 1.00 92.75 257 CYS A N 1
ATOM 1986 C CA . CYS A 1 257 ? -37.635 -16.769 33.607 1.00 92.75 257 CYS A CA 1
ATOM 1987 C C . CYS A 1 257 ? -38.049 -15.824 34.740 1.00 92.75 257 CYS A C 1
ATOM 1989 O O . CYS A 1 257 ? -37.594 -14.685 34.750 1.00 92.75 257 CYS A O 1
ATOM 1991 N N . ILE A 1 258 ? -38.888 -16.287 35.677 1.00 89.88 258 ILE A N 1
ATOM 1992 C CA . ILE A 1 258 ? -39.460 -15.497 36.782 1.00 89.88 258 ILE A CA 1
ATOM 1993 C C . ILE A 1 258 ? -40.119 -14.204 36.258 1.00 89.88 258 ILE A C 1
ATOM 1995 O O . ILE A 1 258 ? -40.042 -13.143 36.870 1.00 89.88 258 ILE A O 1
ATOM 1999 N N . ASP A 1 259 ? -40.718 -14.296 35.070 1.00 86.62 259 ASP A N 1
ATOM 2000 C CA . ASP A 1 259 ? -41.228 -13.156 34.292 1.00 86.62 259 ASP A CA 1
ATOM 2001 C C . ASP A 1 259 ? -42.683 -13.373 33.853 1.00 86.62 259 ASP A C 1
ATOM 2003 O O . ASP A 1 259 ? -43.507 -12.471 33.932 1.00 86.62 259 ASP A O 1
ATOM 2007 N N . ARG A 1 260 ? -43.023 -14.602 33.444 1.00 88.50 260 ARG A N 1
ATOM 2008 C CA . ARG A 1 260 ? -44.379 -15.014 33.047 1.00 88.50 260 ARG A CA 1
ATOM 2009 C C . ARG A 1 260 ? -44.960 -16.009 34.039 1.00 88.50 260 ARG A C 1
ATOM 2011 O O . ARG A 1 260 ? -44.203 -16.718 34.704 1.00 88.50 260 ARG A O 1
ATOM 2018 N N . GLU A 1 261 ? -46.282 -16.104 34.079 1.00 91.19 261 GLU A N 1
ATOM 2019 C CA . GLU A 1 261 ? -46.989 -17.101 34.882 1.00 91.19 261 GLU A CA 1
ATOM 2020 C C . GLU A 1 261 ? -46.682 -18.533 34.414 1.00 91.19 261 GLU A C 1
ATOM 2022 O O . GLU A 1 261 ? -46.427 -18.795 33.235 1.00 91.19 261 GLU A O 1
ATOM 2027 N N . ALA A 1 262 ? -46.642 -19.465 35.362 1.00 93.06 262 ALA A N 1
ATOM 2028 C CA . ALA A 1 262 ? -46.489 -20.884 35.121 1.00 93.06 262 ALA A CA 1
ATOM 2029 C C . ALA A 1 262 ? -47.819 -21.449 34.611 1.00 93.06 262 ALA A C 1
ATOM 2031 O O . ALA A 1 262 ? -48.738 -21.713 35.380 1.00 93.06 262 ALA A O 1
ATOM 2032 N N . ASP A 1 263 ? -47.892 -21.649 33.300 1.00 93.88 263 ASP A N 1
ATOM 2033 C CA . ASP A 1 263 ? -49.072 -22.138 32.587 1.00 93.88 263 ASP A CA 1
ATOM 2034 C C . ASP A 1 263 ? -48.849 -23.522 31.957 1.00 93.88 263 ASP A C 1
ATOM 2036 O O . ASP A 1 263 ? -49.661 -23.983 31.163 1.00 93.88 263 ASP A O 1
ATOM 2040 N N . THR A 1 264 ? -47.738 -24.197 32.267 1.00 93.94 264 THR A N 1
ATOM 2041 C CA . THR A 1 264 ? -47.369 -25.472 31.638 1.00 93.94 264 THR A CA 1
ATOM 2042 C C . THR A 1 264 ? -47.063 -26.568 32.663 1.00 93.94 264 THR A C 1
ATOM 2044 O O . THR A 1 264 ? -46.232 -26.390 33.559 1.00 93.94 264 THR A O 1
ATOM 2047 N N . VAL A 1 265 ? -47.703 -27.731 32.493 1.00 95.06 265 VAL A N 1
ATOM 2048 C CA . VAL A 1 265 ? -47.614 -28.922 33.359 1.00 95.06 265 VAL A CA 1
ATOM 2049 C C . VAL A 1 265 ? -46.740 -30.006 32.727 1.00 95.06 265 VAL A C 1
ATOM 2051 O O . VAL A 1 265 ? -46.863 -30.302 31.538 1.00 95.06 265 VAL A O 1
ATOM 2054 N N . PHE A 1 266 ? -45.903 -30.669 33.530 1.00 96.38 266 PHE A N 1
ATOM 2055 C CA . PHE A 1 266 ? -45.173 -31.880 33.129 1.00 96.38 266 PHE A CA 1
ATOM 2056 C C . PHE A 1 266 ? -46.022 -33.145 33.371 1.00 96.38 266 PHE A C 1
ATOM 2058 O O . PHE A 1 266 ? -46.197 -33.553 34.514 1.00 96.38 266 PHE A O 1
ATOM 2065 N N . GLN A 1 267 ? -46.506 -33.803 32.309 1.00 94.62 267 GLN A N 1
ATOM 2066 C CA . GLN A 1 267 ? -47.408 -34.974 32.365 1.00 94.62 267 GLN A CA 1
ATOM 2067 C C . GLN A 1 267 ? -47.003 -36.087 33.352 1.00 94.62 267 GLN A C 1
ATOM 2069 O O . GLN A 1 267 ? -47.850 -36.607 34.066 1.00 94.62 267 GLN A O 1
ATOM 2074 N N . ALA A 1 268 ? -45.725 -36.468 33.399 1.00 92.94 268 ALA A N 1
ATOM 2075 C CA . ALA A 1 268 ? -45.263 -37.611 34.185 1.00 92.94 268 ALA A CA 1
ATOM 2076 C C . ALA A 1 268 ? -45.210 -37.341 35.698 1.00 92.94 268 ALA A C 1
ATOM 2078 O O . ALA A 1 268 ? -45.131 -38.285 36.476 1.00 92.94 268 ALA A O 1
ATOM 2079 N N . CYS A 1 269 ? -45.198 -36.073 36.126 1.00 95.00 269 CYS A N 1
ATOM 2080 C CA . CYS A 1 269 ? -45.070 -35.708 37.542 1.00 95.00 269 CYS A CA 1
ATOM 2081 C C . CYS A 1 269 ? -46.073 -34.657 38.031 1.00 95.00 269 CYS A C 1
ATOM 2083 O O . CYS A 1 269 ? -46.086 -34.357 39.219 1.00 95.00 269 CYS A O 1
ATOM 2085 N N . GLY A 1 270 ? -46.878 -34.070 37.145 1.00 92.25 270 GLY A N 1
ATOM 2086 C CA . GLY A 1 270 ? -47.935 -33.116 37.484 1.00 92.25 270 GLY A CA 1
ATOM 2087 C C . GLY A 1 270 ? -47.468 -31.717 37.901 1.00 92.25 270 GLY A C 1
ATOM 2088 O O . GLY A 1 270 ? -48.302 -30.853 38.145 1.00 92.25 270 GLY A O 1
ATOM 2089 N N . HIS A 1 271 ? -46.163 -31.444 37.970 1.00 95.19 271 HIS A N 1
ATOM 2090 C CA . HIS A 1 271 ? -45.673 -30.130 38.392 1.00 95.19 271 HIS A CA 1
ATOM 2091 C C . HIS A 1 271 ? -45.956 -29.046 37.342 1.00 95.19 271 HIS A C 1
ATOM 2093 O O . HIS A 1 271 ? -45.548 -29.180 36.186 1.00 95.19 271 HIS A O 1
ATOM 2099 N N . MET A 1 272 ? -46.580 -27.946 37.771 1.00 93.44 272 MET A N 1
ATOM 2100 C CA . MET A 1 272 ? -46.775 -26.722 36.991 1.00 93.44 272 MET A CA 1
ATOM 2101 C C . MET A 1 272 ? -45.845 -25.638 37.529 1.00 93.44 272 MET A C 1
ATOM 2103 O O . MET A 1 272 ? -46.135 -25.009 38.540 1.00 93.44 272 MET A O 1
ATOM 2107 N N . CYS A 1 273 ? -44.676 -25.479 36.913 1.00 93.19 273 CYS A N 1
ATOM 2108 C CA . CYS A 1 273 ? -43.643 -24.574 37.432 1.00 93.19 273 CYS A CA 1
ATOM 2109 C C . CYS A 1 273 ? -42.971 -23.719 36.354 1.00 93.19 273 CYS A C 1
ATOM 2111 O O . CYS A 1 273 ? -42.047 -22.971 36.656 1.00 93.19 273 CYS A O 1
ATOM 2113 N N . VAL A 1 274 ? -43.387 -23.819 35.088 1.00 94.88 274 VAL A N 1
ATOM 2114 C CA . VAL A 1 274 ? -42.787 -23.070 33.975 1.00 94.88 274 VAL A CA 1
ATOM 2115 C C . VAL A 1 274 ? -43.849 -22.487 33.049 1.00 94.88 274 VAL A C 1
ATOM 2117 O O . VAL A 1 274 ? -44.945 -23.031 32.954 1.00 94.88 274 VAL A O 1
ATOM 2120 N N . CYS A 1 275 ? -43.514 -21.387 32.371 1.00 95.12 275 CYS A N 1
ATOM 2121 C CA . CYS A 1 275 ? -44.322 -20.846 31.278 1.00 95.12 275 CYS A CA 1
ATOM 2122 C C . CYS A 1 275 ? -44.058 -21.614 29.975 1.00 95.12 275 CYS A C 1
ATOM 2124 O O . CYS A 1 275 ? -42.965 -22.165 29.796 1.00 95.12 275 CYS A O 1
ATOM 2126 N N . GLU A 1 276 ? -45.001 -21.566 29.036 1.00 94.31 276 GLU A N 1
ATOM 2127 C CA . GLU A 1 276 ? -44.928 -22.212 27.717 1.00 94.31 276 GLU A CA 1
ATOM 2128 C C . GLU A 1 276 ? -43.594 -21.942 27.006 1.00 94.31 276 GLU A C 1
ATOM 2130 O O . GLU A 1 276 ? -42.909 -22.857 26.549 1.00 94.31 276 GLU A O 1
ATOM 2135 N N . HIS A 1 277 ? -43.159 -20.683 26.997 1.00 95.31 277 HIS A N 1
ATOM 2136 C CA . HIS A 1 277 ? -41.943 -20.268 26.298 1.00 95.31 277 HIS A CA 1
ATOM 2137 C C . HIS A 1 277 ? -40.661 -20.884 26.888 1.00 95.31 277 HIS A C 1
ATOM 2139 O O . HIS A 1 277 ? -39.694 -21.139 26.174 1.00 95.31 277 HIS A O 1
ATOM 2145 N N . CYS A 1 278 ? -40.633 -21.125 28.202 1.00 95.56 278 CYS A N 1
ATOM 2146 C CA . CYS A 1 278 ? -39.514 -21.810 28.850 1.00 95.56 278 CYS A CA 1
ATOM 2147 C C . CYS A 1 278 ? -39.635 -23.333 28.728 1.00 95.56 278 CYS A C 1
ATOM 2149 O O . CYS A 1 278 ? -38.613 -24.014 28.665 1.00 95.56 278 CYS A O 1
ATOM 2151 N N . ALA A 1 279 ? -40.858 -23.866 28.670 1.00 94.00 279 ALA A N 1
ATOM 2152 C CA . ALA A 1 279 ? -41.122 -25.296 28.577 1.00 94.00 279 ALA A CA 1
ATOM 2153 C C . ALA A 1 279 ? -40.597 -25.926 27.277 1.00 94.00 279 ALA A C 1
ATOM 2155 O O . ALA A 1 279 ? -40.134 -27.062 27.312 1.00 94.00 279 ALA A O 1
ATOM 2156 N N . ILE A 1 280 ? -40.602 -25.185 26.160 1.00 92.69 280 ILE A N 1
ATOM 2157 C CA . ILE A 1 280 ? -40.123 -25.663 24.846 1.00 92.69 280 ILE A CA 1
ATOM 2158 C C . ILE A 1 280 ? -38.678 -26.192 24.908 1.00 92.69 280 ILE A C 1
ATOM 2160 O O . ILE A 1 280 ? -38.339 -27.158 24.229 1.00 92.69 280 ILE A O 1
ATOM 2164 N N . ASN A 1 281 ? -37.835 -25.601 25.759 1.00 93.25 281 ASN A N 1
ATOM 2165 C CA . ASN A 1 281 ? -36.418 -25.959 25.879 1.00 93.25 281 ASN A CA 1
ATOM 2166 C C . ASN A 1 281 ? -36.131 -26.962 27.013 1.00 93.25 281 ASN A C 1
ATOM 2168 O O . ASN A 1 281 ? -34.969 -27.208 27.342 1.00 93.25 281 ASN A O 1
ATOM 2172 N N . LEU A 1 282 ? -37.163 -27.537 27.642 1.00 91.25 282 LEU A N 1
ATOM 2173 C CA . LEU A 1 282 ? -37.023 -28.409 28.808 1.00 91.25 282 LEU A CA 1
ATOM 2174 C C . LEU A 1 282 ? -37.527 -29.825 28.524 1.00 91.25 282 LEU A C 1
ATOM 2176 O O . LEU A 1 282 ? -38.697 -30.056 28.251 1.00 91.25 282 LEU A O 1
ATOM 2180 N N . VAL A 1 283 ? -36.634 -30.803 28.686 1.00 92.50 283 VAL A N 1
ATOM 2181 C CA . VAL A 1 283 ? -36.948 -32.241 28.548 1.00 92.50 283 VAL A CA 1
ATOM 2182 C C . VAL A 1 283 ? -37.278 -32.891 29.903 1.00 92.50 283 VAL A C 1
ATOM 2184 O O . VAL A 1 283 ? -37.829 -33.993 29.969 1.00 92.50 283 VAL A O 1
ATOM 2187 N N . ARG A 1 284 ? -36.918 -32.230 31.009 1.00 95.19 284 ARG A N 1
ATOM 2188 C CA . ARG A 1 284 ? -37.097 -32.709 32.386 1.00 95.19 284 ARG A CA 1
ATOM 2189 C C . ARG A 1 284 ? -37.726 -31.619 33.247 1.00 95.19 284 ARG A C 1
ATOM 2191 O O . ARG A 1 284 ? -37.416 -30.444 33.071 1.00 95.19 284 ARG A O 1
ATOM 2198 N N . CYS A 1 285 ? -38.551 -32.026 34.208 1.00 94.88 285 CYS A N 1
ATOM 2199 C CA . CYS A 1 285 ? -39.138 -31.120 35.191 1.00 94.88 285 CYS A CA 1
ATOM 2200 C C . CYS A 1 285 ? -38.040 -30.458 36.057 1.00 94.88 285 CYS A C 1
ATOM 2202 O O . CYS A 1 285 ? -37.243 -31.184 36.654 1.00 94.88 285 CYS A O 1
ATOM 2204 N N . PRO A 1 286 ? -38.000 -29.120 36.195 1.00 93.50 286 PRO A N 1
ATOM 2205 C CA . PRO A 1 286 ? -37.030 -28.432 37.055 1.00 93.50 286 PRO A CA 1
ATOM 2206 C C . PRO A 1 286 ? -37.116 -28.797 38.544 1.00 93.50 286 PRO A C 1
ATOM 2208 O O . PRO A 1 286 ? -36.113 -28.697 39.244 1.00 93.50 286 PRO A O 1
ATOM 2211 N N . LEU A 1 287 ? -38.287 -29.239 39.022 1.00 91.81 287 LEU A N 1
ATOM 2212 C CA . LEU A 1 287 ? -38.505 -29.584 40.431 1.00 91.81 287 LEU A CA 1
ATOM 2213 C C . LEU A 1 287 ? -38.048 -31.010 40.757 1.00 91.81 287 LEU A C 1
ATOM 2215 O O . LEU A 1 287 ? -37.215 -31.208 41.634 1.00 91.81 287 LEU A O 1
ATOM 2219 N N . CYS A 1 288 ? -38.555 -32.010 40.030 1.00 94.38 288 CYS A N 1
ATOM 2220 C CA . CYS A 1 288 ? -38.304 -33.423 40.347 1.00 94.38 288 CYS A CA 1
ATOM 2221 C C . CYS A 1 288 ? -37.396 -34.151 39.345 1.00 94.38 288 CYS A C 1
ATOM 2223 O O . CYS A 1 288 ? -37.125 -35.336 39.510 1.00 94.38 288 CYS A O 1
ATOM 2225 N N . ARG A 1 289 ? -36.935 -33.470 38.287 1.00 94.19 289 ARG A N 1
ATOM 2226 C CA . ARG A 1 289 ? -36.054 -34.004 37.227 1.00 94.19 289 ARG A CA 1
ATOM 2227 C C . ARG A 1 289 ? -36.625 -35.177 36.419 1.00 94.19 289 ARG A C 1
ATOM 2229 O O . ARG A 1 289 ? -35.920 -35.710 35.560 1.00 94.19 289 ARG A O 1
ATOM 2236 N N . ALA A 1 290 ? -37.895 -35.533 36.618 1.00 93.19 290 ALA A N 1
ATOM 2237 C CA . ALA A 1 290 ? -38.587 -36.530 35.810 1.00 93.19 290 ALA A CA 1
ATOM 2238 C C . ALA A 1 290 ? -38.643 -36.091 34.338 1.00 93.19 290 ALA A C 1
ATOM 2240 O O . ALA A 1 290 ? -38.942 -34.932 34.031 1.00 93.19 290 ALA A O 1
ATOM 2241 N N . ARG A 1 291 ? -38.342 -37.019 33.424 1.00 93.56 291 ARG A N 1
ATOM 2242 C CA . ARG A 1 291 ? -38.452 -36.796 31.978 1.00 93.56 291 ARG A CA 1
ATOM 2243 C C . ARG A 1 291 ? -39.925 -36.861 31.587 1.00 93.56 291 ARG A C 1
ATOM 2245 O O . ARG A 1 291 ? -40.580 -37.853 31.880 1.00 93.56 291 ARG A O 1
ATOM 2252 N N . SER A 1 292 ? -40.444 -35.818 30.949 1.00 89.62 292 SER A N 1
ATOM 2253 C CA . SER A 1 292 ? -41.877 -35.717 30.676 1.00 89.62 292 SER A CA 1
ATOM 2254 C C . SER A 1 292 ? -42.165 -34.840 29.469 1.00 89.62 292 SER A C 1
ATOM 2256 O O . SER A 1 292 ? -41.467 -33.857 29.241 1.00 89.62 292 SER A O 1
ATOM 2258 N N . ARG A 1 293 ? -43.243 -35.159 28.748 1.00 91.69 293 ARG A N 1
ATOM 2259 C CA . ARG A 1 293 ? -43.893 -34.217 27.829 1.00 91.69 293 ARG A CA 1
ATOM 2260 C C . ARG A 1 293 ? -44.625 -33.134 28.629 1.00 91.69 293 ARG A C 1
ATOM 2262 O O . ARG A 1 293 ? -44.965 -33.353 29.798 1.00 91.69 293 ARG A O 1
ATOM 2269 N N . THR A 1 294 ? -44.841 -31.980 28.013 1.00 94.31 294 THR A N 1
ATOM 2270 C CA . THR A 1 294 ? -45.473 -30.809 28.628 1.00 94.31 294 THR A CA 1
ATOM 2271 C C . THR A 1 294 ? -46.837 -30.527 27.991 1.00 94.31 294 THR A C 1
ATOM 2273 O O . THR A 1 294 ? -47.027 -30.777 26.802 1.00 94.31 294 THR A O 1
ATOM 2276 N N . ILE A 1 295 ? -47.800 -30.045 28.781 1.00 94.25 295 ILE A N 1
ATOM 2277 C CA . ILE A 1 295 ? -49.121 -29.585 28.314 1.00 94.25 295 ILE A CA 1
ATOM 2278 C C . ILE A 1 295 ? -49.374 -28.190 28.881 1.00 94.25 295 ILE A C 1
ATOM 2280 O O . ILE A 1 295 ? -49.163 -27.971 30.075 1.00 94.25 295 ILE A O 1
ATOM 2284 N N . ARG A 1 296 ? -49.853 -27.269 28.044 1.00 93.50 296 ARG A N 1
ATOM 2285 C CA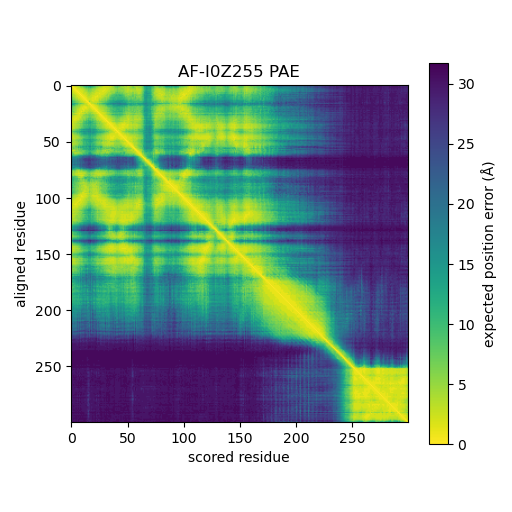 . ARG A 1 296 ? -50.293 -25.941 28.475 1.00 93.50 296 ARG A CA 1
ATOM 2286 C C . ARG A 1 296 ? -51.699 -25.991 29.078 1.00 93.50 296 ARG A C 1
ATOM 2288 O O . ARG A 1 296 ? -52.591 -26.624 28.519 1.00 93.50 296 ARG A O 1
ATOM 2295 N N . VAL A 1 297 ? -51.888 -25.312 30.201 1.00 91.25 297 VAL A N 1
ATOM 2296 C CA . VAL A 1 297 ? -53.150 -25.200 30.933 1.00 91.25 297 VAL A CA 1
ATOM 2297 C C . VAL A 1 297 ? -53.678 -23.779 30.781 1.00 91.25 297 VAL A C 1
ATOM 2299 O O . VAL A 1 297 ? -52.991 -22.816 31.113 1.00 91.25 297 VAL A O 1
ATOM 2302 N N . PHE A 1 298 ? -54.914 -23.651 30.303 1.00 87.62 298 PHE A N 1
ATOM 2303 C CA . PHE A 1 298 ? -55.624 -22.378 30.235 1.00 87.62 298 PHE A CA 1
ATOM 2304 C C . PHE A 1 298 ? -56.503 -22.240 31.478 1.00 87.62 298 PHE A C 1
ATOM 2306 O O . PHE A 1 298 ? -57.353 -23.092 31.732 1.00 87.62 298 PHE A O 1
ATOM 2313 N N . ARG A 1 299 ? -56.265 -21.196 32.275 1.00 78.19 299 ARG A N 1
ATOM 2314 C CA . ARG A 1 299 ? -57.123 -20.831 33.408 1.00 78.19 299 ARG A CA 1
ATOM 2315 C C . ARG A 1 299 ? -58.285 -19.988 32.858 1.00 78.19 299 ARG A C 1
ATOM 2317 O O . ARG A 1 299 ? -58.026 -19.064 32.090 1.00 78.19 299 ARG A O 1
ATOM 2324 N N . ILE A 1 300 ? -59.522 -20.373 33.181 1.00 60.09 300 ILE A N 1
ATOM 2325 C CA . ILE A 1 300 ? -60.771 -19.681 32.802 1.00 60.09 300 ILE A CA 1
ATOM 2326 C C . ILE A 1 300 ? -61.133 -18.694 33.907 1.00 60.09 300 ILE A C 1
ATOM 2328 O O . ILE A 1 300 ? -60.950 -19.080 35.084 1.00 60.09 300 ILE A O 1
#

Foldseek 3Di:
DKKKKWKKWWKWFQDPVRDTDIDIDTPDIDIDDDWDWDQDPVRATATEPPCVQAPADDFAWPQPDDPPDDPADGPQKDWDFDDDDPVRVVVCSVVRMGTGTMIMGMGHDDPPQDKDWDADKDWDALVPNPDDNADDDPPPRIGIHGYHYPVNDHTHIHSDDPVVVVVVVVVVVVVVVVVVVVVVVVVVVVVVVVVVVVVVVVVVVVVVVVVVVVVVVVVVVVVVVVVVVVVPPPPDDDDDDDDDDPPPDPQQAAPPPSPDGQFKAFVVPGDRRHDPVVLVPDQADPPPRHGGDMDGHDDD

Solvent-accessible surface area (backbone atoms only — not comparable to full-atom values): 17488 Å² total; per-residue (Å²): 61,50,33,39,41,37,34,30,40,34,28,34,37,50,45,99,88,71,49,74,43,83,47,76,45,80,75,45,76,48,76,46,78,47,73,46,63,49,68,51,97,84,67,50,26,38,32,53,44,67,65,87,70,35,45,76,60,77,60,44,60,38,76,81,75,70,101,81,72,73,92,84,81,45,92,19,58,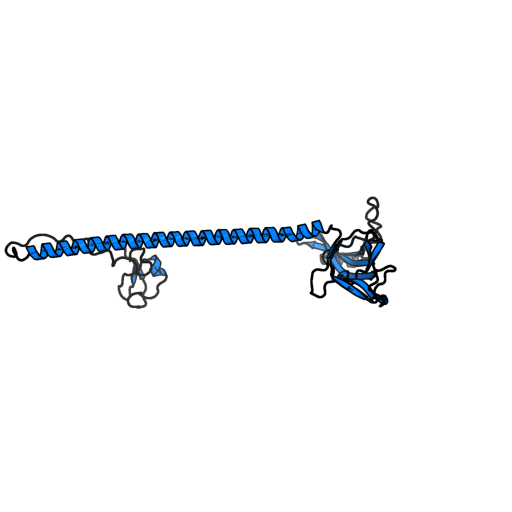43,73,48,70,54,87,73,56,73,68,56,54,52,49,22,61,75,72,38,42,38,75,51,25,42,36,41,36,34,23,28,54,63,89,87,64,75,64,37,76,45,60,34,78,43,79,38,53,48,91,77,48,79,52,91,67,42,43,71,46,77,94,77,58,24,23,43,29,37,30,59,31,88,88,71,51,80,18,36,32,29,75,55,54,67,70,55,54,51,50,60,57,47,53,56,53,53,53,54,53,50,52,51,50,51,54,51,51,53,51,52,50,53,52,51,52,52,50,50,54,47,48,53,51,52,52,49,53,53,52,50,50,55,50,52,55,51,53,52,52,52,52,53,55,52,50,55,54,52,59,66,58,54,79,77,59,88,81,70,81,91,84,86,84,82,86,86,81,86,84,83,72,81,79,45,42,6,78,79,77,68,76,48,57,33,35,22,29,28,70,77,75,66,53,55,46,27,20,62,86,61,45,78,82,46,64,44,41,90,86,79,59,52,70,36,62,74,46,78,57,86,86,130

Organism: Coccomyxa subellipsoidea (strain C-169) (NCBI:txid574566)

Mean predicted aligned error: 18.01 Å

pLDDT: mean 82.59, std 15.24, range [34.16, 97.94]

Secondary structure (DSSP, 8-state):
-EEEEEEEEEEEEE-TTS-EEEEEEEEEEEEEE---EEE-TT--EEEB--GGG-BS--PEETT---TTS-TTS-TTEEEEE----HHHHHHHHHHTEEEEEEEEEEEE--TT---EEE-EEEEEEGGG--STTB-EETTTTEEEEEE--TTSPPPEEESS-HHHHHHHHHHHHHHHHHHHHHHHHHHHHHHHHHHHHHHHHHHHHHHHHHHHHHHHHHHHHHHHHHHHHTTS--SS---------SS-SSTTB-TTTSSSB--EEETTT--EEE-HHHHTT-SB-TTT--B--EEE----